Protein AF-F5S5C1-F1 (afdb_monomer_lite)

Organism: NCBI:txid887327

Sequence (244 aa):
MNALDIYLDNLNTLTQRLSPQESKKMMRKIGAKIRQNNRERIIANLQPDGSPMRRRKDSDKDYLEGYRKLRRNEELKVGRMFIYDGPEMRQRNIGQLREMLTIKRPEHDKKYGFPYRFHKGGGYYQRSSYDSDYVQGFALSRGGSLGQDGVSKFNRKFIYVPDKSGKKRIHEKLMFRKINQFKYLKLKATSHEAAIGFLSGLTAYIAHAHQYGEGNRPQRKLLGFSDDDLQIVETVLRQYFATA

Foldseek 3Di:
DDPVVVVVVVVVVVLVPDDQVLLLVLQVVLLVVLLVVLLVCLLQCAALQRHHHDADPDDPPVLLQQWDQADLPHDDDAQFKKFFQDPPDDPVRHSFIKGFHDWDDLVNCVVPPFDFDADPVGDTDTDDHDDSQKTAGWIDGVVGDPPPGIDGIGGSRGIIGRDPCSVVVVSVRRPCNPCSDPVQFDWDTGSVHIDTHRDDDPSRVVQVCQCVVHPVRHHRNSDDHHPVSVVSSVVSVVVSVVVD

pLDDT: mean 79.52, std 12.55, range [48.0, 95.81]

Radius of gyration: 28.25 Å; chains: 1; bounding box: 59×37×81 Å

Structure (mmCIF, N/CA/C/O backbone):
data_AF-F5S5C1-F1
#
_entry.id   AF-F5S5C1-F1
#
loop_
_atom_site.group_PDB
_atom_site.id
_atom_site.type_symbol
_atom_site.label_atom_id
_atom_site.label_alt_id
_atom_site.label_comp_id
_atom_site.label_asym_id
_atom_site.label_entity_id
_atom_site.label_seq_id
_atom_site.pdbx_PDB_ins_code
_atom_site.Cartn_x
_atom_site.Cartn_y
_atom_site.Cartn_z
_atom_site.occupancy
_atom_site.B_iso_or_equiv
_atom_site.auth_seq_id
_atom_site.auth_comp_id
_atom_site.auth_asym_id
_atom_site.auth_atom_id
_atom_site.pdbx_PDB_model_num
ATOM 1 N N . MET A 1 1 ? -34.790 19.773 9.818 1.00 55.97 1 MET A N 1
ATOM 2 C CA . MET A 1 1 ? -33.742 18.748 10.013 1.00 55.97 1 MET A CA 1
ATOM 3 C C . MET A 1 1 ? -33.321 18.245 8.647 1.00 55.97 1 MET A C 1
ATOM 5 O O . MET A 1 1 ? -34.197 17.995 7.824 1.00 55.97 1 MET A O 1
ATOM 9 N N . ASN A 1 2 ? -32.019 18.174 8.376 1.00 78.94 2 ASN A N 1
ATOM 10 C CA . ASN A 1 2 ? -31.487 17.587 7.144 1.00 78.94 2 ASN A CA 1
ATOM 11 C C . ASN A 1 2 ? -31.753 16.065 7.151 1.00 78.94 2 ASN A C 1
ATOM 13 O O . ASN A 1 2 ? -31.848 15.457 8.215 1.00 78.94 2 ASN A O 1
ATOM 17 N N . ALA A 1 3 ? -31.852 15.436 5.978 1.00 63.88 3 ALA A N 1
ATOM 18 C CA . ALA A 1 3 ? -31.879 13.980 5.832 1.00 63.88 3 ALA A CA 1
ATOM 19 C C . ALA A 1 3 ? -30.732 13.283 6.593 1.00 63.88 3 ALA A C 1
ATOM 21 O O . ALA A 1 3 ? -30.936 12.201 7.141 1.00 63.88 3 ALA A O 1
ATOM 22 N N . LEU A 1 4 ? -29.557 13.920 6.685 1.00 57.81 4 LEU A N 1
ATOM 23 C CA . LEU A 1 4 ? -28.445 13.435 7.504 1.00 57.81 4 LEU A CA 1
ATOM 24 C C . LEU A 1 4 ? -28.771 13.457 9.006 1.00 57.81 4 LEU A C 1
ATOM 26 O O . LEU A 1 4 ? -28.471 12.488 9.692 1.00 57.81 4 LEU A O 1
ATOM 30 N N . ASP A 1 5 ? -29.425 14.507 9.507 1.00 65.12 5 ASP A N 1
ATOM 31 C CA . ASP A 1 5 ? -29.806 14.612 10.923 1.00 65.12 5 ASP A CA 1
ATOM 32 C C . ASP A 1 5 ? -30.854 13.557 11.282 1.00 65.12 5 ASP A C 1
ATOM 34 O O . ASP A 1 5 ? -30.729 12.880 12.293 1.00 65.12 5 ASP A O 1
ATOM 38 N N . ILE A 1 6 ? -31.844 13.354 10.406 1.00 71.25 6 ILE A N 1
ATOM 39 C CA . ILE A 1 6 ? -32.879 12.322 10.569 1.00 71.25 6 ILE A CA 1
ATOM 40 C C . ILE A 1 6 ? -32.245 10.924 10.555 1.00 71.25 6 ILE A C 1
ATOM 42 O O . ILE A 1 6 ? -32.615 10.058 11.343 1.00 71.25 6 ILE A O 1
ATOM 46 N N . TYR A 1 7 ? -31.268 10.692 9.675 1.00 69.25 7 TYR A N 1
ATOM 47 C CA . TYR A 1 7 ? -30.520 9.439 9.637 1.00 69.25 7 TYR A CA 1
ATOM 48 C C . TYR A 1 7 ? -29.717 9.209 10.927 1.00 69.25 7 TYR A C 1
ATOM 50 O O . TYR A 1 7 ? -29.756 8.110 11.482 1.00 69.25 7 TYR A O 1
ATOM 58 N N . LEU A 1 8 ? -29.035 10.240 11.434 1.00 72.12 8 LEU A N 1
ATOM 59 C CA . LEU A 1 8 ? -28.286 10.175 12.691 1.00 72.12 8 LEU A CA 1
ATOM 60 C C . LEU A 1 8 ? -29.209 9.957 13.901 1.00 72.12 8 LEU A C 1
ATOM 62 O O . LEU A 1 8 ? -28.891 9.127 14.750 1.00 72.12 8 LEU A O 1
ATOM 66 N N . ASP A 1 9 ? -30.370 10.611 13.953 1.00 71.56 9 ASP A N 1
ATOM 67 C CA . ASP A 1 9 ? -31.362 10.418 15.019 1.00 71.56 9 ASP A CA 1
ATOM 68 C C . ASP A 1 9 ? -31.980 9.017 14.997 1.00 71.56 9 ASP A C 1
ATOM 70 O O . ASP A 1 9 ? -32.129 8.382 16.046 1.00 71.56 9 ASP A O 1
ATOM 74 N N . ASN A 1 10 ? -32.270 8.486 13.807 1.00 70.06 10 ASN A N 1
ATOM 75 C CA . ASN A 1 10 ? -32.738 7.110 13.646 1.00 70.06 10 ASN A CA 1
ATOM 76 C C . ASN A 1 10 ? -31.672 6.100 14.096 1.00 70.06 10 ASN A C 1
ATOM 78 O O . ASN A 1 10 ? -31.986 5.121 14.772 1.00 70.06 10 ASN A O 1
ATOM 82 N N . LEU A 1 11 ? -30.397 6.343 13.778 1.00 67.25 11 LEU A N 1
ATOM 83 C CA . LEU A 1 11 ? -29.297 5.513 14.271 1.00 67.25 11 LEU A CA 1
ATOM 84 C C . LEU A 1 11 ? -29.127 5.615 15.792 1.00 67.25 11 LEU A C 1
ATOM 86 O O . LEU A 1 11 ? -28.864 4.596 16.433 1.00 67.25 11 LEU A O 1
ATOM 90 N N . ASN A 1 12 ? -29.305 6.802 16.377 1.00 67.12 12 ASN A N 1
ATOM 91 C CA . ASN A 1 12 ? -29.241 7.019 17.824 1.00 67.12 12 ASN A CA 1
ATOM 92 C C . ASN A 1 12 ? -30.375 6.290 18.557 1.00 67.12 12 ASN A C 1
ATOM 94 O O . ASN A 1 12 ? -30.137 5.593 19.541 1.00 67.12 12 ASN A O 1
ATOM 98 N N . THR A 1 13 ? -31.605 6.375 18.054 1.00 69.44 13 THR A N 1
ATOM 99 C CA . THR A 1 13 ? -32.749 5.646 18.630 1.00 69.44 13 THR A CA 1
ATOM 100 C C . THR A 1 13 ? -32.613 4.132 18.464 1.00 69.44 13 THR A C 1
ATOM 102 O O . THR A 1 13 ? -32.910 3.384 19.396 1.00 69.44 13 THR A O 1
ATOM 105 N N . LEU A 1 14 ? -32.100 3.659 17.324 1.00 66.25 14 LEU A N 1
ATOM 106 C CA . LEU A 1 14 ? -31.791 2.241 17.105 1.00 66.25 14 LEU A CA 1
ATOM 107 C C . LEU A 1 14 ? -30.675 1.734 18.032 1.00 66.25 14 LEU A C 1
ATOM 109 O O . LEU A 1 14 ? -30.768 0.626 18.559 1.00 66.25 14 LEU A O 1
ATOM 113 N N . THR A 1 15 ? -29.638 2.537 18.280 1.00 65.06 15 THR A N 1
ATOM 114 C CA . THR A 1 15 ? -28.555 2.167 19.208 1.00 65.06 15 THR A CA 1
ATOM 115 C C . THR A 1 15 ? -28.974 2.221 20.673 1.00 65.06 15 THR A C 1
ATOM 117 O O . THR A 1 15 ? -28.475 1.413 21.450 1.00 65.06 15 THR A O 1
ATOM 120 N N . GLN A 1 16 ? -29.917 3.086 21.056 1.00 67.88 16 GLN A N 1
ATOM 121 C CA . GLN A 1 16 ? -30.487 3.117 22.411 1.00 67.88 16 GLN A CA 1
ATOM 122 C C . GLN A 1 16 ? -31.351 1.891 22.743 1.00 67.88 16 GLN A C 1
ATOM 124 O O . GLN A 1 16 ? -31.499 1.555 23.916 1.00 67.88 16 GLN A O 1
ATOM 129 N N . ARG A 1 17 ? -31.902 1.204 21.732 1.00 70.88 17 ARG A N 1
ATOM 130 C CA . ARG A 1 17 ? -32.629 -0.065 21.922 1.00 70.88 17 ARG A CA 1
ATOM 131 C C . ARG A 1 17 ? -31.706 -1.256 22.171 1.00 70.88 17 ARG A C 1
ATOM 133 O O . ARG A 1 17 ? -32.155 -2.256 22.719 1.00 70.88 17 ARG A O 1
ATOM 140 N N . LEU A 1 18 ? -30.436 -1.160 21.777 1.00 78.12 18 LEU A N 1
ATOM 141 C CA . LEU A 1 18 ? -29.447 -2.204 22.022 1.00 78.12 18 LEU A CA 1
ATOM 142 C C . LEU A 1 18 ? -28.890 -2.076 23.439 1.00 78.12 18 LEU A C 1
ATOM 144 O O . LEU A 1 18 ? -28.521 -0.986 23.885 1.00 78.12 18 LEU A O 1
ATOM 148 N N . SER A 1 19 ? -28.737 -3.205 24.131 1.00 85.19 19 SER A N 1
ATOM 149 C CA . SER A 1 19 ? -28.018 -3.203 25.405 1.00 85.19 19 SER A CA 1
ATOM 150 C C . SER A 1 19 ? -26.567 -2.721 25.206 1.00 85.19 19 SER A C 1
ATOM 152 O O . SER A 1 19 ? -25.976 -2.911 24.132 1.00 85.19 19 SER A O 1
ATOM 154 N N . PRO A 1 20 ? -25.906 -2.162 26.239 1.00 86.50 20 PRO A N 1
ATOM 155 C CA . PRO A 1 20 ? -24.500 -1.759 26.138 1.00 86.50 20 PRO A CA 1
ATOM 156 C C . PRO A 1 20 ? -23.571 -2.891 25.670 1.00 86.50 20 PRO A C 1
ATOM 158 O O . PRO A 1 20 ? -22.560 -2.647 25.006 1.00 86.50 20 PRO A O 1
ATOM 161 N N . GLN A 1 21 ? -23.919 -4.140 25.991 1.00 88.38 21 GLN A N 1
ATOM 162 C CA . GLN A 1 21 ? -23.174 -5.328 25.581 1.00 88.38 21 GLN A CA 1
ATOM 163 C C . GLN A 1 21 ? -23.333 -5.613 24.082 1.00 88.38 21 GLN A C 1
ATOM 165 O O . GLN A 1 21 ? -22.332 -5.857 23.400 1.00 88.38 21 GLN A O 1
ATOM 170 N N . GLU A 1 22 ? -24.554 -5.532 23.555 1.00 87.25 22 GLU A N 1
ATOM 171 C CA . GLU A 1 22 ? -24.842 -5.712 22.128 1.00 87.25 22 GLU A CA 1
ATOM 172 C C . GLU A 1 22 ? -24.248 -4.587 21.290 1.00 87.25 22 GLU A C 1
ATOM 174 O O . GLU A 1 22 ? -23.568 -4.864 20.299 1.00 87.25 22 GLU A O 1
ATOM 179 N N . SER A 1 23 ? -24.381 -3.336 21.736 1.00 88.31 23 SER A N 1
ATOM 180 C CA . SER A 1 23 ? -23.760 -2.205 21.048 1.00 88.31 23 SER A CA 1
ATOM 181 C C . SER A 1 23 ? -22.234 -2.339 21.020 1.00 88.31 23 SER A C 1
ATOM 183 O O . SER A 1 23 ? -21.601 -2.198 19.972 1.00 88.31 23 SER A O 1
ATOM 185 N N . LYS A 1 24 ? -21.610 -2.749 22.135 1.00 91.19 24 LYS A N 1
ATOM 186 C CA . LYS A 1 24 ? -20.164 -3.026 22.161 1.00 91.19 24 LYS A CA 1
ATOM 187 C C . LYS A 1 24 ? -19.776 -4.168 21.219 1.00 91.19 24 LYS A C 1
ATOM 189 O O . LYS A 1 24 ? -18.713 -4.118 20.592 1.00 91.19 24 LYS A O 1
ATOM 194 N N . LYS A 1 25 ? -20.607 -5.207 21.100 1.00 91.38 25 LYS A N 1
ATOM 195 C CA . LYS A 1 25 ? -20.398 -6.324 20.162 1.00 91.38 25 LYS A CA 1
ATOM 196 C C . LYS A 1 25 ? -20.475 -5.842 18.709 1.00 91.38 25 LYS A C 1
ATOM 198 O O . LYS A 1 25 ? -19.628 -6.231 17.897 1.00 91.38 25 LYS A O 1
ATOM 203 N N . MET A 1 26 ? -21.427 -4.963 18.402 1.00 90.62 26 MET A N 1
ATOM 204 C CA . MET A 1 26 ? -21.584 -4.318 17.100 1.00 90.62 26 MET A CA 1
ATOM 205 C C . MET A 1 26 ? -20.382 -3.433 16.759 1.00 90.62 26 MET A C 1
ATOM 207 O O . MET A 1 26 ? -19.706 -3.689 15.759 1.00 90.62 26 MET A O 1
ATOM 211 N N . MET A 1 27 ? -20.035 -2.485 17.633 1.00 92.25 27 MET A N 1
ATOM 212 C CA . MET A 1 27 ? -18.880 -1.592 17.480 1.00 92.25 27 MET A CA 1
ATOM 213 C C . MET A 1 27 ? -17.578 -2.374 17.290 1.00 92.25 27 MET A C 1
ATOM 215 O O . MET A 1 27 ? -16.767 -2.066 16.414 1.00 92.25 27 MET A O 1
ATOM 219 N N . ARG A 1 28 ? -17.389 -3.462 18.047 1.00 94.50 28 ARG A N 1
ATOM 220 C CA . ARG A 1 28 ? -16.220 -4.335 17.890 1.00 94.50 28 ARG A CA 1
ATOM 221 C C . ARG A 1 28 ? -16.198 -5.059 16.542 1.00 94.50 28 ARG A C 1
ATOM 223 O O . ARG A 1 28 ? -15.112 -5.218 15.987 1.00 94.50 28 ARG A O 1
ATOM 230 N N . LYS A 1 29 ? -17.350 -5.483 16.004 1.00 93.75 29 LYS A N 1
ATOM 231 C CA . LYS A 1 29 ? -17.444 -6.118 14.673 1.00 93.75 29 LYS A CA 1
ATOM 232 C C . LYS A 1 29 ? -17.106 -5.117 13.564 1.00 93.75 29 LYS A C 1
ATOM 234 O O . LYS A 1 29 ? -16.272 -5.429 12.715 1.00 93.75 29 LYS A O 1
ATOM 239 N N . ILE A 1 30 ? -17.677 -3.912 13.625 1.00 93.06 30 ILE A N 1
ATOM 240 C CA . ILE A 1 30 ? -17.384 -2.809 12.695 1.00 93.06 30 ILE A CA 1
ATOM 241 C C . ILE A 1 30 ? -15.888 -2.481 12.726 1.00 93.06 30 ILE A C 1
ATOM 243 O O . ILE A 1 30 ? -15.198 -2.556 11.706 1.00 93.06 30 ILE A O 1
ATOM 247 N N . GLY A 1 31 ? -15.356 -2.213 13.920 1.00 94.62 31 GLY A N 1
ATOM 248 C CA . GLY A 1 31 ? -13.951 -1.876 14.099 1.00 94.62 31 GLY A CA 1
ATOM 249 C C . GLY A 1 31 ? -13.001 -2.992 13.652 1.00 94.62 31 GLY A C 1
ATOM 250 O O . GLY A 1 31 ? -11.936 -2.719 13.102 1.00 94.62 31 GLY A O 1
ATOM 251 N N . ALA A 1 32 ? -13.371 -4.264 13.825 1.00 95.12 32 ALA A N 1
ATOM 252 C CA . ALA A 1 32 ? -12.570 -5.384 13.333 1.00 95.12 32 ALA A CA 1
ATOM 253 C C . ALA A 1 32 ? -12.482 -5.397 11.801 1.00 95.12 32 ALA A C 1
ATOM 255 O O . ALA A 1 32 ? -11.395 -5.627 11.261 1.00 95.12 32 ALA A O 1
ATOM 256 N N . LYS A 1 33 ? -13.589 -5.106 11.109 1.00 94.50 33 LYS A N 1
ATOM 257 C CA . LYS A 1 33 ? -13.628 -5.102 9.646 1.00 94.50 33 LYS A CA 1
ATOM 258 C C . LYS A 1 33 ? -12.894 -3.897 9.051 1.00 94.50 33 LYS A C 1
ATOM 260 O O . LYS A 1 33 ? -12.040 -4.090 8.192 1.00 94.50 33 LYS A O 1
ATOM 265 N N . ILE A 1 34 ? -13.098 -2.691 9.587 1.00 94.12 34 ILE A N 1
ATOM 266 C CA . ILE A 1 34 ? -12.331 -1.500 9.165 1.00 94.12 34 ILE A CA 1
ATOM 267 C C . ILE A 1 34 ? -10.831 -1.701 9.431 1.00 94.12 34 ILE A C 1
ATOM 269 O O . ILE A 1 34 ? -9.974 -1.322 8.633 1.00 94.12 34 ILE A O 1
ATOM 273 N N . ARG A 1 35 ? -10.468 -2.335 10.552 1.00 95.12 35 ARG A N 1
ATOM 274 C CA . ARG A 1 35 ? -9.067 -2.640 10.869 1.00 95.12 35 ARG A CA 1
ATOM 275 C C . ARG A 1 35 ? -8.455 -3.616 9.871 1.00 95.12 35 ARG A C 1
ATOM 277 O O . ARG A 1 35 ? -7.285 -3.457 9.523 1.00 95.12 35 ARG A O 1
ATOM 284 N N . GLN A 1 36 ? -9.217 -4.617 9.439 1.00 93.19 36 GLN A N 1
ATOM 285 C CA . GLN A 1 36 ? -8.795 -5.536 8.388 1.00 93.19 36 GLN A CA 1
ATOM 286 C C . GLN A 1 36 ? -8.544 -4.784 7.075 1.00 93.19 36 GLN A C 1
ATOM 288 O O . GLN A 1 36 ? -7.464 -4.933 6.509 1.00 93.19 36 GLN A O 1
ATOM 293 N N . ASN A 1 37 ? -9.467 -3.919 6.657 1.00 92.38 37 ASN A N 1
ATOM 294 C CA . ASN A 1 37 ? -9.311 -3.117 5.444 1.00 92.38 37 ASN A CA 1
ATOM 295 C C . ASN A 1 37 ? -8.100 -2.178 5.510 1.00 92.38 37 ASN A C 1
ATOM 297 O O . ASN A 1 37 ? -7.277 -2.157 4.597 1.00 92.38 37 ASN A O 1
ATOM 301 N N . ASN A 1 38 ? -7.918 -1.459 6.625 1.00 92.31 38 ASN A N 1
ATOM 302 C CA . ASN A 1 38 ? -6.719 -0.645 6.847 1.00 92.31 38 ASN A CA 1
ATOM 303 C C . ASN A 1 38 ? -5.445 -1.494 6.749 1.00 92.31 38 ASN A C 1
ATOM 305 O O . ASN A 1 38 ? -4.478 -1.088 6.112 1.00 92.31 38 ASN A O 1
ATOM 309 N N . ARG A 1 39 ? -5.434 -2.701 7.330 1.00 93.50 39 ARG A N 1
ATOM 310 C CA . ARG A 1 39 ? -4.297 -3.623 7.208 1.00 93.50 39 ARG A CA 1
ATOM 311 C C . ARG A 1 39 ? -4.030 -3.997 5.749 1.00 93.50 39 ARG A C 1
ATOM 313 O O . ARG A 1 39 ? -2.870 -3.979 5.345 1.00 93.50 39 ARG A O 1
ATOM 320 N N . GLU A 1 40 ? -5.057 -4.347 4.985 1.00 90.88 40 GLU A N 1
ATOM 321 C CA . GLU A 1 40 ? -4.933 -4.725 3.572 1.00 90.88 40 GLU A CA 1
ATOM 322 C C . GLU A 1 40 ? -4.385 -3.564 2.731 1.00 90.88 40 GLU A C 1
ATOM 324 O O . GLU A 1 40 ? -3.404 -3.750 2.006 1.00 90.88 40 GLU A O 1
ATOM 329 N N . ARG A 1 41 ? -4.898 -2.344 2.934 1.00 90.19 41 ARG A N 1
ATOM 330 C CA . ARG A 1 41 ? -4.372 -1.126 2.297 1.00 90.19 41 ARG A CA 1
ATOM 331 C C . ARG A 1 41 ? -2.922 -0.836 2.672 1.00 90.19 41 ARG A C 1
ATOM 333 O O . ARG A 1 41 ? -2.108 -0.577 1.789 1.00 90.19 41 ARG A O 1
ATOM 340 N N . ILE A 1 42 ? -2.563 -0.931 3.956 1.00 90.94 42 ILE A N 1
ATOM 341 C CA . ILE A 1 42 ? -1.180 -0.714 4.412 1.00 90.94 42 ILE A CA 1
ATOM 342 C C . ILE A 1 42 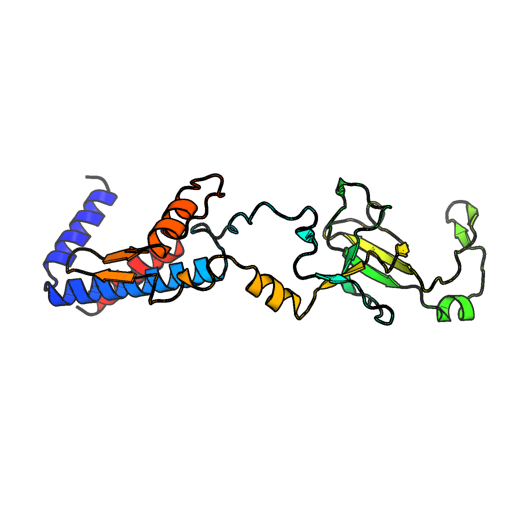? -0.242 -1.773 3.819 1.00 90.94 42 ILE A C 1
ATOM 344 O O . ILE A 1 42 ? 0.865 -1.435 3.413 1.00 90.94 42 ILE A O 1
ATOM 348 N N . ILE A 1 43 ? -0.661 -3.042 3.737 1.00 86.31 43 ILE A N 1
ATOM 349 C CA . ILE A 1 43 ? 0.133 -4.109 3.100 1.00 86.31 43 ILE A CA 1
ATOM 350 C C . ILE A 1 43 ? 0.344 -3.817 1.615 1.00 86.31 43 ILE A C 1
ATOM 352 O O . ILE A 1 43 ? 1.433 -4.061 1.101 1.00 86.31 43 ILE A O 1
ATOM 356 N N . ALA A 1 44 ? -0.678 -3.303 0.936 1.00 83.81 44 ALA A N 1
ATOM 357 C CA . ALA A 1 44 ? -0.620 -2.958 -0.477 1.00 83.81 44 ALA A CA 1
ATOM 358 C C . ALA A 1 44 ? 0.029 -1.586 -0.752 1.00 83.81 44 ALA A C 1
ATOM 360 O O . ALA A 1 44 ? 0.227 -1.242 -1.916 1.00 83.81 44 ALA A O 1
ATOM 361 N N . ASN A 1 45 ? 0.390 -0.815 0.285 1.00 86.00 45 ASN A N 1
ATOM 362 C CA . ASN A 1 45 ? 0.806 0.585 0.175 1.00 86.00 45 ASN A CA 1
ATOM 363 C C . ASN A 1 45 ? -0.204 1.436 -0.629 1.00 86.00 45 ASN A C 1
ATOM 365 O O . ASN A 1 45 ? 0.192 2.221 -1.491 1.00 86.00 45 ASN A O 1
ATOM 369 N N . LEU A 1 46 ? -1.499 1.287 -0.347 1.00 82.19 46 LEU A N 1
ATOM 370 C CA . LEU A 1 46 ? -2.582 2.067 -0.954 1.00 82.19 46 LEU A CA 1
ATOM 371 C C . LEU A 1 46 ? -3.151 3.089 0.034 1.00 82.19 46 LEU A C 1
ATOM 373 O O . LEU A 1 46 ? -3.252 2.832 1.232 1.00 82.19 46 LEU A O 1
ATOM 377 N N . GLN A 1 47 ? -3.538 4.243 -0.483 1.00 84.25 47 GLN A N 1
ATOM 378 C CA . GLN A 1 47 ? -4.282 5.274 0.226 1.00 84.25 47 GLN A CA 1
ATOM 379 C C . GLN A 1 47 ? -5.755 4.839 0.402 1.00 84.25 47 GLN A C 1
ATOM 381 O O . GLN A 1 47 ? -6.202 3.902 -0.264 1.00 84.25 47 GLN A O 1
ATOM 386 N N . PRO A 1 48 ? -6.540 5.503 1.273 1.00 81.94 48 PRO A N 1
ATOM 387 C CA . PRO A 1 48 ? -7.967 5.211 1.427 1.00 81.94 48 PRO A CA 1
ATOM 388 C C . PRO A 1 48 ? -8.786 5.397 0.141 1.00 81.94 48 PRO A C 1
ATOM 390 O O . PRO A 1 48 ? -9.757 4.685 -0.055 1.00 81.94 48 PRO A O 1
ATOM 393 N N . ASP A 1 49 ? -8.368 6.286 -0.760 1.00 73.12 49 ASP A N 1
ATOM 394 C CA . ASP A 1 49 ? -8.990 6.480 -2.082 1.00 73.12 49 ASP A CA 1
ATOM 395 C C . ASP A 1 49 ? -8.554 5.429 -3.130 1.00 73.12 49 ASP A C 1
ATOM 397 O O . ASP A 1 49 ? -8.909 5.522 -4.301 1.00 73.12 49 ASP A O 1
ATOM 401 N N . GLY A 1 50 ? -7.740 4.443 -2.733 1.00 69.88 50 GLY A N 1
ATOM 402 C CA . GLY A 1 50 ? -7.207 3.401 -3.612 1.00 69.88 50 GLY A CA 1
ATOM 403 C C . GLY A 1 50 ? -5.958 3.801 -4.406 1.00 69.88 50 GLY A C 1
ATOM 404 O O . GLY A 1 50 ? -5.342 2.938 -5.036 1.00 69.88 50 GLY A O 1
ATOM 405 N N . SER A 1 51 ? -5.524 5.064 -4.361 1.00 61.81 51 SER A N 1
ATOM 406 C CA . SER A 1 51 ? -4.301 5.504 -5.042 1.00 61.81 51 SER A CA 1
ATOM 407 C C . SER A 1 51 ? -3.035 4.945 -4.364 1.00 61.81 51 SER A C 1
ATOM 409 O O . SER A 1 51 ? -3.024 4.682 -3.159 1.00 61.81 51 SER A O 1
ATOM 411 N N . PRO A 1 52 ? -1.924 4.728 -5.091 1.00 69.44 52 PRO A N 1
ATOM 412 C CA . PRO A 1 52 ? -0.694 4.224 -4.485 1.00 69.44 52 PRO A CA 1
ATOM 413 C C . PRO A 1 52 ? -0.036 5.270 -3.570 1.00 69.44 52 PRO A C 1
ATOM 415 O O . PRO A 1 52 ? 0.117 6.438 -3.926 1.00 69.44 52 PRO A O 1
ATOM 418 N N . MET A 1 53 ? 0.443 4.843 -2.399 1.00 79.50 53 MET A N 1
ATOM 419 C CA . MET A 1 53 ? 1.218 5.691 -1.492 1.00 79.50 53 MET A CA 1
ATOM 420 C C . MET A 1 53 ? 2.519 6.153 -2.154 1.00 79.50 53 MET A C 1
ATOM 422 O O . MET A 1 53 ? 3.290 5.358 -2.700 1.00 79.50 53 MET A O 1
ATOM 426 N N . ARG A 1 54 ? 2.832 7.443 -2.003 1.00 66.25 54 ARG A N 1
ATOM 427 C CA . ARG A 1 54 ? 4.064 8.039 -2.531 1.00 66.25 54 ARG A CA 1
ATOM 428 C C . ARG A 1 54 ? 5.299 7.334 -1.972 1.00 66.25 54 ARG A C 1
ATOM 430 O O . ARG A 1 54 ? 5.483 7.273 -0.759 1.00 66.25 54 ARG A O 1
ATOM 437 N N . ARG A 1 55 ? 6.183 6.820 -2.823 1.00 69.19 55 ARG A N 1
ATOM 438 C CA . ARG A 1 55 ? 7.401 6.104 -2.397 1.00 69.19 55 ARG A CA 1
ATOM 439 C C . ARG A 1 55 ? 8.423 7.030 -1.735 1.00 69.19 55 ARG A C 1
ATOM 441 O O . ARG A 1 55 ? 8.294 8.252 -1.767 1.00 69.19 55 ARG A O 1
ATOM 448 N N . ARG A 1 56 ? 9.401 6.449 -1.034 1.00 65.62 56 ARG A N 1
ATOM 449 C CA . ARG A 1 56 ? 10.564 7.198 -0.526 1.00 65.62 56 ARG A CA 1
ATOM 450 C C . ARG A 1 56 ? 11.348 7.714 -1.742 1.00 65.62 56 ARG A C 1
ATOM 452 O O . ARG A 1 56 ? 11.506 6.963 -2.693 1.00 65.62 56 ARG A O 1
ATOM 459 N N . LYS A 1 57 ? 11.787 8.977 -1.720 1.00 55.84 57 LYS A N 1
ATOM 460 C CA . LYS A 1 57 ? 12.296 9.752 -2.875 1.00 55.84 57 LYS A CA 1
ATOM 461 C C . LYS A 1 57 ? 13.635 9.252 -3.467 1.00 55.84 57 LYS A C 1
ATOM 463 O O . LYS A 1 57 ? 14.256 9.960 -4.244 1.00 55.84 57 LYS A O 1
ATOM 468 N N . ASP A 1 58 ? 14.071 8.039 -3.155 1.00 51.81 58 ASP A N 1
ATOM 469 C CA . ASP A 1 58 ? 15.445 7.608 -3.403 1.00 51.81 58 ASP A CA 1
ATOM 470 C C . ASP A 1 58 ? 15.478 6.517 -4.485 1.00 51.81 58 ASP A C 1
ATOM 472 O O . ASP A 1 58 ? 15.456 5.331 -4.156 1.00 51.81 58 ASP A O 1
ATOM 476 N N . SER A 1 59 ? 15.476 6.913 -5.767 1.00 57.72 59 SER A N 1
ATOM 477 C CA . SER A 1 59 ? 16.090 6.176 -6.894 1.00 57.72 59 SER A CA 1
ATOM 478 C C . SER A 1 59 ? 15.700 6.808 -8.239 1.00 57.72 59 SER A C 1
ATOM 480 O O . SER A 1 59 ? 14.554 6.671 -8.669 1.00 57.72 59 SER A O 1
ATOM 482 N N . ASP A 1 60 ? 16.669 7.375 -8.967 1.00 64.94 60 ASP A N 1
ATOM 483 C CA . ASP A 1 60 ? 16.542 7.840 -10.369 1.00 64.94 60 ASP A CA 1
ATOM 484 C C . ASP A 1 60 ? 16.029 6.761 -11.349 1.00 64.94 60 ASP A C 1
ATOM 486 O O . ASP A 1 60 ? 15.740 7.039 -12.511 1.00 64.94 60 ASP A O 1
ATOM 490 N N . LYS A 1 61 ? 15.909 5.506 -10.896 1.00 73.56 61 LYS A N 1
ATOM 491 C CA . LYS A 1 61 ? 15.503 4.341 -11.691 1.00 73.56 61 LYS A CA 1
ATOM 492 C C . LYS A 1 61 ? 14.342 3.556 -11.079 1.00 73.56 61 LYS A C 1
ATOM 494 O O . LYS A 1 61 ? 14.296 2.333 -11.200 1.00 73.56 61 LYS A O 1
ATOM 499 N N . ASP A 1 62 ? 13.409 4.221 -10.393 1.00 71.94 62 ASP A N 1
ATOM 500 C CA . ASP A 1 62 ? 12.225 3.555 -9.809 1.00 71.94 62 ASP A CA 1
ATOM 501 C C . ASP A 1 62 ? 11.382 2.793 -10.857 1.00 71.94 62 ASP A C 1
ATOM 503 O O . ASP A 1 62 ? 10.807 1.750 -10.560 1.00 71.94 62 ASP A O 1
ATOM 507 N N . TYR A 1 63 ? 11.402 3.224 -12.125 1.00 71.25 63 TYR A N 1
ATOM 508 C CA . TYR A 1 63 ? 10.741 2.523 -13.236 1.00 71.25 63 TYR A CA 1
ATOM 509 C C . TYR A 1 63 ? 11.325 1.131 -13.540 1.00 71.25 63 TYR A C 1
ATOM 511 O O . TYR A 1 63 ? 10.664 0.322 -14.184 1.00 71.25 63 TYR A O 1
ATOM 519 N N . LEU A 1 64 ? 12.541 0.817 -13.078 1.00 77.56 64 LEU A N 1
ATOM 520 C CA . LEU A 1 64 ? 13.126 -0.526 -13.188 1.00 77.56 64 LEU A CA 1
ATOM 521 C C . LEU A 1 64 ? 12.725 -1.443 -12.029 1.00 77.56 64 LEU A C 1
ATOM 523 O O . LEU A 1 64 ? 13.135 -2.607 -11.988 1.00 77.56 64 LEU A O 1
ATOM 527 N N . GLU A 1 65 ? 11.949 -0.957 -11.062 1.00 72.56 65 GLU A N 1
ATOM 528 C CA . GLU A 1 65 ? 11.552 -1.771 -9.927 1.00 72.56 65 GLU A CA 1
ATOM 529 C C . GLU A 1 65 ? 10.606 -2.907 -10.349 1.00 72.56 65 GLU A C 1
ATOM 531 O O . GLU A 1 65 ? 9.671 -2.731 -11.122 1.00 72.56 65 GLU A O 1
ATOM 536 N N . GLY A 1 66 ? 10.873 -4.119 -9.858 1.00 74.56 66 GLY A N 1
ATOM 537 C CA . GLY A 1 66 ? 10.171 -5.322 -10.310 1.00 74.56 66 GLY A CA 1
ATOM 538 C C . GLY A 1 66 ? 10.697 -5.890 -11.624 1.00 74.56 66 GLY A C 1
ATOM 539 O O . GLY A 1 66 ? 10.264 -6.969 -12.032 1.00 74.56 66 GLY A O 1
ATOM 540 N N . TYR A 1 67 ? 11.664 -5.221 -12.250 1.00 82.94 67 TYR A N 1
ATOM 541 C CA . TYR A 1 67 ? 12.364 -5.709 -13.423 1.00 82.94 67 TYR A CA 1
ATOM 542 C C . TYR A 1 67 ? 13.787 -6.126 -13.056 1.00 82.94 67 TYR A C 1
ATOM 544 O O . TYR A 1 67 ? 14.414 -5.633 -12.116 1.00 82.94 67 TYR A O 1
ATOM 552 N N . ARG A 1 68 ? 14.316 -7.069 -13.825 1.00 88.44 68 ARG A N 1
ATOM 553 C CA . ARG A 1 68 ? 15.715 -7.483 -13.763 1.00 88.44 68 ARG A CA 1
ATOM 554 C C . ARG A 1 68 ? 16.332 -7.339 -15.133 1.00 88.44 68 ARG A C 1
ATOM 556 O O . ARG A 1 68 ? 15.661 -7.519 -16.145 1.00 88.44 68 ARG A O 1
ATOM 563 N N . LYS A 1 69 ? 17.635 -7.100 -15.161 1.00 90.88 69 LYS A N 1
ATOM 564 C CA . LYS A 1 69 ? 18.396 -7.109 -16.404 1.00 90.88 69 LYS A CA 1
ATOM 565 C C . LYS A 1 69 ? 18.246 -8.462 -17.114 1.00 90.88 69 LYS A C 1
ATOM 567 O O . LYS A 1 69 ? 18.206 -9.518 -16.462 1.00 90.88 69 LYS A O 1
ATOM 572 N N . LEU A 1 70 ? 18.127 -8.427 -18.437 1.00 92.50 70 LEU A N 1
ATOM 573 C CA . LEU A 1 70 ? 18.131 -9.621 -19.277 1.00 92.50 70 LEU A CA 1
ATOM 574 C C . LEU A 1 70 ? 19.462 -10.360 -19.073 1.00 92.50 70 LEU A C 1
ATOM 576 O O . LEU A 1 70 ? 20.531 -9.747 -19.095 1.00 92.50 70 LEU A O 1
ATOM 580 N N . ARG A 1 71 ? 19.412 -11.672 -18.818 1.00 90.62 71 ARG A N 1
ATOM 581 C CA . ARG A 1 71 ? 20.638 -12.458 -18.600 1.00 90.62 71 ARG A CA 1
ATOM 582 C C . ARG A 1 71 ? 21.392 -12.628 -19.919 1.00 90.62 71 ARG A C 1
ATOM 584 O O . ARG A 1 71 ? 20.775 -12.650 -20.981 1.00 90.62 71 ARG A O 1
ATOM 591 N N . ARG A 1 72 ? 22.714 -12.832 -19.848 1.00 85.31 72 ARG A N 1
ATOM 592 C CA . ARG A 1 72 ? 23.588 -12.973 -21.031 1.00 85.31 72 ARG A CA 1
ATOM 593 C C . ARG A 1 72 ? 23.034 -13.969 -22.057 1.00 85.31 72 ARG A C 1
ATOM 595 O O . ARG A 1 72 ? 22.908 -13.603 -23.218 1.00 85.31 72 ARG A O 1
ATOM 602 N N . ASN A 1 73 ? 22.578 -15.135 -21.598 1.00 85.00 73 ASN A N 1
ATOM 603 C CA . ASN A 1 73 ? 22.070 -16.221 -22.448 1.00 85.00 73 ASN A CA 1
ATOM 604 C C . ASN A 1 73 ? 20.529 -16.307 -22.485 1.00 85.00 73 ASN A C 1
ATOM 606 O O . ASN A 1 73 ? 19.981 -17.295 -22.959 1.00 85.00 73 ASN A O 1
ATOM 610 N N . GLU A 1 74 ? 19.804 -15.320 -21.944 1.00 89.00 74 GLU A N 1
ATOM 611 C CA . GLU A 1 74 ? 18.336 -15.314 -21.997 1.00 89.00 74 GLU A CA 1
ATOM 612 C C . GLU A 1 74 ? 17.848 -14.646 -23.282 1.00 89.00 74 GLU A C 1
ATOM 614 O O . GLU A 1 74 ? 18.164 -13.486 -23.556 1.00 89.00 74 GLU A O 1
ATOM 619 N N . GLU A 1 75 ? 17.032 -15.351 -24.057 1.00 87.31 75 GLU A N 1
ATOM 620 C CA . GLU A 1 75 ? 16.342 -14.756 -25.197 1.00 87.31 75 GLU A CA 1
ATOM 621 C C . GLU A 1 75 ? 15.125 -13.942 -24.740 1.00 87.31 75 GLU A C 1
ATOM 623 O O . GLU A 1 75 ? 14.286 -14.405 -23.956 1.00 87.31 75 GLU A O 1
ATOM 628 N N . LEU A 1 76 ? 15.006 -12.720 -25.266 1.00 89.75 76 LEU A N 1
ATOM 629 C CA . LEU A 1 76 ? 13.737 -12.002 -25.243 1.00 89.75 76 LEU A CA 1
ATOM 630 C C . LEU A 1 76 ? 12.807 -12.681 -26.257 1.00 89.75 76 LEU A C 1
ATOM 632 O O . LEU A 1 76 ? 13.258 -13.066 -27.329 1.00 89.75 76 LEU A O 1
ATOM 636 N N . LYS A 1 77 ? 11.532 -12.875 -25.917 1.00 90.12 77 LYS A N 1
ATOM 637 C CA . LYS A 1 77 ? 10.556 -13.549 -26.789 1.00 90.12 77 LYS A CA 1
ATOM 638 C C . LYS A 1 77 ? 9.591 -12.530 -27.386 1.00 90.12 77 LYS A C 1
ATOM 640 O O . LYS A 1 77 ? 9.311 -11.520 -26.744 1.00 90.12 77 LYS A O 1
ATOM 645 N N . VAL A 1 78 ? 9.057 -12.826 -28.570 1.00 89.12 78 VAL A N 1
ATOM 646 C CA . VAL A 1 78 ? 7.901 -12.101 -29.123 1.00 89.12 78 VAL A CA 1
ATOM 647 C C . VAL A 1 78 ? 6.732 -12.180 -28.128 1.00 89.12 78 VAL A C 1
ATOM 649 O O . VAL A 1 78 ? 6.567 -13.199 -27.454 1.00 89.12 78 VAL A O 1
ATOM 652 N N . GLY A 1 79 ? 5.995 -11.084 -27.971 1.00 84.25 79 GLY A N 1
ATOM 653 C CA . GLY A 1 79 ? 4.926 -10.893 -26.986 1.00 84.25 79 GLY A CA 1
ATOM 654 C C . GLY A 1 79 ? 5.412 -10.631 -25.556 1.00 84.25 79 GLY A C 1
ATOM 655 O O . GLY A 1 79 ? 4.613 -10.400 -24.650 1.00 84.25 79 GLY A O 1
ATOM 656 N N . ARG A 1 80 ? 6.727 -10.678 -25.290 1.00 84.50 80 ARG A N 1
ATOM 657 C CA . ARG A 1 80 ? 7.247 -10.436 -23.939 1.00 84.50 80 ARG A CA 1
ATOM 658 C C . ARG A 1 80 ? 7.419 -8.945 -23.685 1.00 84.50 80 ARG A C 1
ATOM 660 O O . ARG A 1 80 ? 8.086 -8.248 -24.447 1.00 84.50 80 ARG A O 1
ATOM 667 N N . MET A 1 81 ? 6.892 -8.503 -22.545 1.00 84.19 81 MET A N 1
ATOM 668 C CA . MET A 1 81 ? 7.054 -7.133 -22.073 1.00 84.19 81 MET A CA 1
ATOM 669 C C . MET A 1 81 ? 8.449 -6.892 -21.485 1.00 84.19 81 MET A C 1
ATOM 671 O O . MET A 1 81 ? 8.983 -7.748 -20.768 1.00 84.19 81 MET A O 1
ATOM 675 N N . PHE A 1 82 ? 9.028 -5.724 -21.760 1.00 88.19 82 PHE A N 1
ATOM 676 C CA . PHE A 1 82 ? 10.331 -5.298 -21.245 1.00 88.19 82 PHE A CA 1
ATOM 677 C C . PHE A 1 82 ? 10.460 -3.769 -21.194 1.00 88.19 82 PHE A C 1
ATOM 679 O O . PHE A 1 82 ? 9.719 -3.046 -21.853 1.00 88.19 82 PHE A O 1
ATOM 686 N N . ILE A 1 83 ? 11.429 -3.281 -20.426 1.00 87.44 83 ILE A N 1
ATOM 687 C CA . ILE A 1 83 ? 11.872 -1.884 -20.413 1.00 87.44 83 ILE A CA 1
ATOM 688 C C . ILE A 1 83 ? 13.243 -1.811 -21.084 1.00 87.44 83 ILE A C 1
ATOM 690 O O . ILE A 1 83 ? 14.102 -2.664 -20.843 1.00 87.44 83 ILE A O 1
ATOM 694 N N . TYR A 1 84 ? 13.454 -0.786 -21.908 1.00 87.31 84 TYR A N 1
ATOM 695 C CA . TYR A 1 84 ? 14.766 -0.438 -22.449 1.00 87.31 84 TYR A CA 1
ATOM 696 C C . TYR A 1 84 ? 1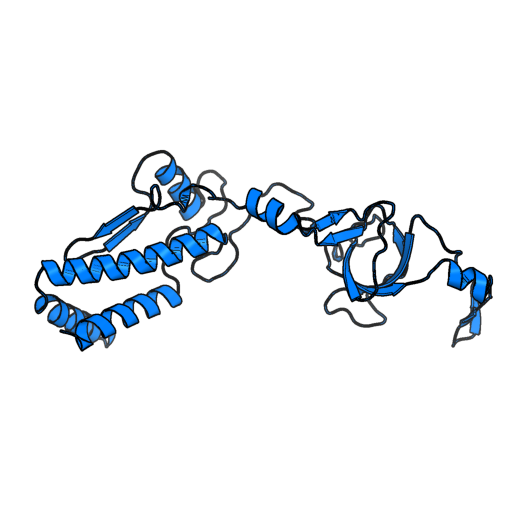5.226 0.899 -21.865 1.00 87.31 84 TYR A C 1
ATOM 698 O O . TYR A 1 84 ? 14.525 1.894 -22.005 1.00 87.31 84 TYR A O 1
ATOM 706 N N . ASP A 1 85 ? 16.392 0.918 -21.223 1.00 85.38 85 ASP A N 1
ATOM 707 C CA . ASP A 1 85 ? 17.011 2.115 -20.621 1.00 85.38 85 ASP A CA 1
ATOM 708 C C . ASP A 1 85 ? 18.394 2.370 -21.247 1.00 85.38 85 ASP A C 1
ATOM 710 O O . ASP A 1 85 ? 19.412 2.478 -20.565 1.00 85.38 85 ASP A O 1
ATOM 714 N N . GLY A 1 86 ? 18.464 2.287 -22.580 1.00 83.75 86 GLY A N 1
ATOM 715 C CA . GLY A 1 86 ? 19.703 2.489 -23.330 1.00 83.75 86 GLY A CA 1
ATOM 716 C C . GLY A 1 86 ? 20.017 3.971 -23.545 1.00 83.75 86 GLY A C 1
ATOM 717 O O . GLY A 1 86 ? 19.100 4.786 -23.554 1.00 83.75 86 GLY A O 1
ATOM 718 N N . PRO A 1 87 ? 21.285 4.335 -23.800 1.00 76.31 87 PRO A N 1
ATOM 719 C CA . PRO A 1 87 ? 21.697 5.729 -24.018 1.00 76.31 87 PRO A CA 1
ATOM 720 C C . PRO A 1 87 ? 21.019 6.390 -25.232 1.00 76.31 87 PRO A C 1
ATOM 722 O O . PRO A 1 87 ? 20.934 7.608 -25.312 1.00 76.31 87 PRO A O 1
ATOM 725 N N . GLU A 1 88 ? 20.504 5.589 -26.166 1.00 67.06 88 GLU A N 1
ATOM 726 C CA . GLU A 1 88 ? 19.777 6.036 -27.362 1.00 67.06 88 GLU A CA 1
ATOM 727 C C . GLU A 1 88 ? 18.331 6.483 -27.049 1.00 67.06 88 GLU A C 1
ATOM 729 O O . GLU A 1 88 ? 17.625 6.987 -27.926 1.00 67.06 88 GLU A O 1
ATOM 734 N N . MET A 1 89 ? 17.852 6.287 -25.813 1.00 65.88 89 MET A N 1
ATOM 735 C CA . MET A 1 89 ? 16.517 6.713 -25.396 1.00 65.88 89 MET A CA 1
ATOM 736 C C . MET A 1 89 ? 16.459 8.227 -25.197 1.00 65.88 89 MET A C 1
ATOM 738 O O . MET A 1 89 ? 17.147 8.799 -24.355 1.00 65.88 89 MET A O 1
ATOM 742 N N . ARG A 1 90 ? 15.526 8.878 -25.901 1.00 64.94 90 ARG A N 1
ATOM 743 C CA . ARG A 1 90 ? 15.083 10.229 -25.532 1.00 64.94 90 ARG A CA 1
ATOM 744 C C . ARG A 1 90 ? 14.556 10.204 -24.095 1.00 64.94 90 ARG A C 1
ATOM 746 O O . ARG A 1 90 ? 13.812 9.289 -23.751 1.00 64.94 90 ARG A O 1
ATOM 753 N N . GLN A 1 91 ? 14.848 11.237 -23.302 1.00 60.84 91 GLN A N 1
ATOM 754 C CA . GLN A 1 91 ? 14.426 11.330 -21.894 1.00 60.84 91 GLN A CA 1
ATOM 755 C C . GLN A 1 91 ? 12.928 11.036 -21.683 1.00 60.84 91 GLN A C 1
ATOM 757 O O . GLN A 1 91 ? 12.567 10.316 -20.759 1.00 60.84 91 GLN A O 1
ATOM 762 N N . ARG A 1 92 ? 12.061 11.490 -22.601 1.00 60.28 92 ARG A N 1
ATOM 763 C CA . ARG A 1 92 ? 10.604 11.242 -22.573 1.00 60.28 92 ARG A CA 1
ATOM 764 C C . ARG A 1 92 ? 10.181 9.764 -22.687 1.00 60.28 92 ARG A C 1
ATOM 766 O O . ARG A 1 92 ? 9.033 9.437 -22.411 1.00 60.28 92 ARG A O 1
ATOM 773 N N . ASN A 1 93 ? 11.081 8.888 -23.131 1.00 66.44 93 ASN A N 1
ATOM 774 C CA . ASN A 1 93 ? 10.813 7.473 -23.388 1.00 66.44 93 ASN A CA 1
ATOM 775 C C . ASN A 1 93 ? 11.462 6.537 -22.347 1.00 66.44 93 ASN A C 1
ATOM 777 O O . ASN A 1 93 ? 11.271 5.319 -22.421 1.00 66.44 93 ASN A O 1
ATOM 781 N N . ILE A 1 94 ? 12.213 7.086 -21.385 1.00 67.19 94 ILE A N 1
ATOM 782 C CA . ILE A 1 94 ? 12.842 6.323 -20.301 1.00 67.19 94 ILE A CA 1
ATOM 783 C C . ILE A 1 94 ? 11.756 5.623 -19.473 1.00 67.19 94 ILE A C 1
ATOM 785 O O . ILE A 1 94 ? 10.724 6.207 -19.148 1.00 67.19 94 ILE A O 1
ATOM 789 N N . GLY A 1 95 ? 11.976 4.348 -19.150 1.00 71.19 95 GLY A N 1
ATOM 790 C CA . GLY A 1 95 ? 11.056 3.564 -18.323 1.00 71.19 95 GLY A CA 1
ATOM 791 C C . GLY A 1 95 ? 9.755 3.130 -19.002 1.00 71.19 95 GLY A C 1
ATOM 792 O O . GLY A 1 95 ? 8.951 2.446 -18.370 1.00 71.19 95 GLY A O 1
ATOM 793 N N . GLN A 1 96 ? 9.541 3.462 -20.279 1.00 79.31 96 GLN A N 1
ATOM 794 C CA . GLN A 1 96 ? 8.372 2.981 -21.011 1.00 79.31 96 GLN A CA 1
ATOM 795 C C . GLN A 1 96 ? 8.404 1.460 -21.180 1.00 79.31 96 GLN A C 1
ATOM 797 O O . GLN A 1 96 ? 9.402 0.870 -21.606 1.00 79.31 96 GLN A O 1
ATOM 802 N N . LEU A 1 97 ? 7.261 0.840 -20.895 1.00 80.12 97 LEU A N 1
ATOM 803 C CA . LEU A 1 97 ? 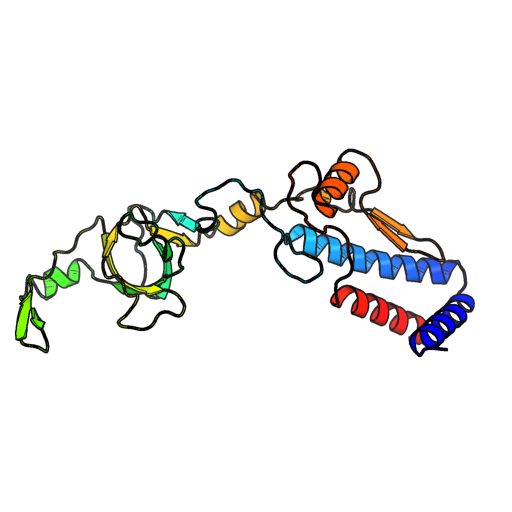7.047 -0.581 -21.106 1.00 80.12 97 LEU A CA 1
ATOM 804 C C . LEU A 1 97 ? 6.784 -0.861 -22.588 1.00 80.12 97 LEU A C 1
ATOM 806 O O . LEU A 1 97 ? 5.908 -0.242 -23.198 1.00 80.12 97 LEU A O 1
ATOM 810 N N . ARG A 1 98 ? 7.526 -1.819 -23.141 1.00 85.31 98 ARG A N 1
ATOM 811 C CA . ARG A 1 98 ? 7.469 -2.216 -24.547 1.00 85.31 98 ARG A CA 1
ATOM 812 C C . ARG A 1 98 ? 7.094 -3.674 -24.702 1.00 85.31 98 ARG A C 1
ATOM 814 O O . ARG A 1 98 ? 7.522 -4.506 -23.905 1.00 85.31 98 ARG A O 1
ATOM 821 N N . GLU A 1 99 ? 6.363 -3.968 -25.766 1.00 85.06 99 GLU A N 1
ATOM 822 C CA . GLU A 1 99 ? 6.094 -5.324 -26.225 1.00 85.06 99 GLU A CA 1
ATOM 823 C C . GLU A 1 99 ? 6.959 -5.641 -27.440 1.00 85.06 99 GLU A C 1
ATOM 825 O O . GLU A 1 99 ? 6.984 -4.886 -28.416 1.00 85.06 99 GLU A O 1
ATOM 830 N N . MET A 1 100 ? 7.677 -6.761 -27.390 1.00 89.12 100 MET A N 1
ATOM 831 C CA . MET A 1 100 ? 8.450 -7.223 -28.537 1.00 89.12 100 MET A CA 1
ATOM 832 C C . MET A 1 100 ? 7.519 -7.837 -29.588 1.00 89.12 100 MET A C 1
ATOM 834 O O . MET A 1 100 ? 6.928 -8.880 -29.333 1.00 89.12 100 MET A O 1
ATOM 838 N N . LEU A 1 101 ? 7.422 -7.250 -30.779 1.00 86.88 101 LEU A N 1
ATOM 839 C CA . LEU A 1 101 ? 6.536 -7.744 -31.840 1.00 86.88 101 LEU A CA 1
ATOM 840 C C . LEU A 1 101 ? 7.244 -8.679 -32.817 1.00 86.88 101 LEU A C 1
ATOM 842 O O . LEU A 1 101 ? 6.680 -9.676 -33.256 1.00 86.88 101 LEU A O 1
ATOM 846 N N . THR A 1 102 ? 8.491 -8.374 -33.167 1.00 85.56 102 THR A N 1
ATOM 847 C CA . THR A 1 102 ? 9.276 -9.200 -34.093 1.00 85.56 102 THR A CA 1
ATOM 848 C C . THR A 1 102 ? 10.696 -9.353 -33.587 1.00 85.56 102 THR A C 1
ATOM 850 O O . THR A 1 102 ? 11.198 -8.477 -32.897 1.00 85.56 102 THR A O 1
ATOM 853 N N . ILE A 1 103 ? 11.363 -10.461 -33.913 1.00 88.56 103 ILE A N 1
ATOM 854 C CA . ILE A 1 103 ? 12.760 -10.706 -33.534 1.00 88.56 103 ILE A CA 1
ATOM 855 C C . ILE A 1 103 ? 13.515 -11.256 -34.738 1.00 88.56 103 ILE A C 1
ATOM 857 O O . ILE A 1 103 ? 13.064 -12.196 -35.394 1.00 88.56 103 ILE A O 1
ATOM 861 N N . LYS A 1 104 ? 14.692 -10.694 -35.001 1.00 85.19 104 LYS A N 1
ATOM 862 C CA . LYS A 1 104 ? 15.660 -11.221 -35.955 1.00 85.19 104 LYS A CA 1
ATOM 863 C C . LYS A 1 104 ? 16.516 -12.285 -35.263 1.00 85.19 104 LYS A C 1
ATOM 865 O O . LYS A 1 104 ? 17.138 -12.015 -34.240 1.00 85.19 104 LYS A O 1
ATOM 870 N N . ARG A 1 105 ? 16.562 -13.486 -35.842 1.00 85.00 105 ARG A N 1
ATOM 871 C CA . ARG A 1 105 ? 17.394 -14.609 -35.379 1.00 85.00 105 ARG A CA 1
ATOM 872 C C . ARG A 1 105 ? 18.664 -14.746 -36.231 1.00 85.00 105 ARG A C 1
ATOM 874 O O . ARG A 1 105 ? 18.631 -14.335 -37.393 1.00 85.00 105 ARG A O 1
ATOM 881 N N . PRO A 1 106 ? 19.740 -15.377 -35.720 1.00 82.38 106 PRO A N 1
ATOM 882 C CA . PRO A 1 106 ? 20.938 -15.667 -36.517 1.00 82.38 106 PRO A CA 1
ATOM 883 C C . PRO A 1 106 ? 20.624 -16.469 -37.790 1.00 82.38 106 PRO A C 1
ATOM 885 O O . PRO A 1 106 ? 21.170 -16.210 -38.859 1.00 82.38 106 PRO A O 1
ATOM 888 N N . GLU A 1 107 ? 19.684 -17.412 -37.690 1.00 82.25 107 GLU A N 1
ATOM 889 C CA . GLU A 1 107 ? 19.190 -18.245 -38.797 1.00 82.25 107 GLU A CA 1
ATOM 890 C C . GLU A 1 107 ? 18.648 -17.417 -39.965 1.00 82.25 107 GLU A C 1
ATOM 892 O O . GLU A 1 107 ? 18.746 -17.829 -41.117 1.00 82.25 107 GLU A O 1
ATOM 897 N N . HIS A 1 108 ? 18.106 -16.229 -39.688 1.00 75.25 108 HIS A N 1
ATOM 898 C CA . HIS A 1 108 ? 17.552 -15.352 -40.711 1.00 75.25 108 HIS A CA 1
ATOM 899 C C . HIS A 1 108 ? 18.643 -14.821 -41.652 1.00 75.25 108 HIS A C 1
ATOM 901 O O . HIS A 1 108 ? 18.401 -14.659 -42.845 1.00 75.25 108 HIS A O 1
ATOM 907 N N . ASP A 1 109 ? 19.849 -14.564 -41.146 1.00 74.50 109 ASP A N 1
ATOM 908 C CA . ASP A 1 109 ? 20.962 -14.134 -41.999 1.00 74.50 109 ASP A CA 1
ATOM 909 C C . ASP A 1 109 ? 21.596 -15.313 -42.739 1.00 74.50 109 ASP A C 1
ATOM 911 O O . ASP A 1 109 ? 22.016 -15.147 -43.877 1.00 74.50 109 ASP A O 1
ATOM 915 N N . LYS A 1 110 ? 21.562 -16.526 -42.171 1.00 75.88 110 LYS A N 1
ATOM 916 C CA . LYS A 1 110 ? 21.941 -17.746 -42.906 1.00 75.88 110 LYS A CA 1
ATOM 917 C C . LYS A 1 110 ? 20.972 -18.057 -44.050 1.00 75.88 110 LYS A C 1
ATOM 919 O O . LYS A 1 110 ? 21.403 -18.454 -45.122 1.00 75.88 110 LYS A O 1
ATOM 924 N N . LYS A 1 111 ? 19.667 -17.867 -43.821 1.00 73.94 111 LYS A N 1
ATOM 925 C CA . LYS A 1 111 ? 18.607 -18.177 -44.792 1.00 73.94 111 LYS A CA 1
ATOM 926 C C . LYS A 1 111 ? 18.542 -17.179 -45.946 1.00 73.94 111 LYS A C 1
ATOM 928 O O . LYS A 1 111 ? 18.295 -17.578 -47.075 1.00 73.94 111 LYS A O 1
ATOM 933 N N . TYR A 1 112 ? 18.702 -15.890 -45.655 1.00 68.06 112 TYR A N 1
ATOM 934 C CA . TYR A 1 112 ? 18.502 -14.830 -46.648 1.00 68.06 112 TYR A CA 1
ATOM 935 C C . TYR A 1 112 ? 19.800 -14.116 -47.055 1.00 68.06 112 TYR A C 1
ATOM 937 O O . TYR A 1 112 ? 19.752 -13.264 -47.938 1.00 68.06 112 TYR A O 1
ATOM 945 N N . GLY A 1 113 ? 20.939 -14.435 -46.431 1.00 64.19 113 GLY A N 1
ATOM 946 C CA . GLY A 1 113 ? 22.238 -13.808 -46.688 1.00 64.19 113 GLY A CA 1
ATOM 947 C C . GLY A 1 113 ? 22.319 -12.344 -46.236 1.00 64.19 113 GLY A C 1
ATOM 948 O O . GLY A 1 113 ? 21.570 -11.890 -45.360 1.00 64.19 113 GLY A O 1
ATOM 949 N N . PHE A 1 114 ? 23.202 -11.587 -46.896 1.00 57.34 114 PHE A N 1
ATOM 950 C CA . PHE A 1 114 ? 23.304 -10.122 -46.850 1.00 57.34 114 PHE A CA 1
ATOM 951 C C . PHE A 1 114 ? 22.592 -9.472 -48.056 1.00 57.34 114 PHE A C 1
ATOM 953 O O . PHE A 1 114 ? 23.257 -8.985 -48.967 1.00 57.34 114 PHE A O 1
ATOM 960 N N . PRO A 1 115 ? 21.249 -9.452 -48.129 1.00 58.22 115 PRO A N 1
ATOM 961 C CA . PRO A 1 115 ? 20.571 -8.878 -49.273 1.00 58.22 115 PRO A CA 1
ATOM 962 C C . PRO A 1 115 ? 20.461 -7.362 -49.107 1.00 58.22 115 PRO A C 1
ATOM 964 O O . PRO A 1 115 ? 20.022 -6.865 -48.061 1.00 58.22 115 PRO A O 1
ATOM 967 N N . TYR A 1 116 ? 20.783 -6.639 -50.176 1.00 57.12 116 TYR A N 1
ATOM 968 C CA . TYR A 1 116 ? 20.270 -5.295 -50.389 1.00 57.12 116 TYR A CA 1
ATOM 969 C C . TYR A 1 116 ? 18.739 -5.374 -50.471 1.00 57.12 116 TYR A C 1
ATOM 971 O O . TYR A 1 116 ? 18.196 -6.169 -51.239 1.00 57.12 116 TYR A O 1
ATOM 979 N N . ARG A 1 117 ? 18.020 -4.591 -49.658 1.00 59.69 117 ARG A N 1
ATOM 980 C CA . ARG A 1 117 ? 16.554 -4.496 -49.765 1.00 59.69 117 ARG A CA 1
ATOM 981 C C . ARG A 1 117 ? 16.160 -3.242 -50.528 1.00 59.69 117 ARG A C 1
ATOM 983 O O . ARG A 1 117 ? 16.736 -2.181 -50.311 1.00 59.69 117 ARG A O 1
ATOM 990 N N . PHE A 1 118 ? 15.150 -3.390 -51.379 1.00 48.00 118 PHE A N 1
ATOM 991 C CA . PHE A 1 118 ? 14.538 -2.295 -52.116 1.00 48.00 118 PHE A CA 1
ATOM 992 C C . PHE A 1 118 ? 13.544 -1.563 -51.204 1.00 48.00 118 PHE A C 1
ATOM 994 O O . PHE A 1 118 ? 12.625 -2.184 -50.656 1.00 48.00 118 PHE A O 1
ATOM 1001 N N . HIS A 1 119 ? 13.724 -0.259 -50.997 1.00 55.62 119 HIS A N 1
ATOM 1002 C CA . HIS A 1 119 ? 12.687 0.559 -50.367 1.00 55.62 119 HIS A CA 1
ATOM 1003 C C . HIS A 1 119 ? 11.476 0.684 -51.302 1.00 55.62 119 HIS A C 1
ATOM 1005 O O . HIS A 1 119 ? 11.636 0.801 -52.512 1.00 55.62 119 HIS A O 1
ATOM 1011 N N . LYS A 1 120 ? 10.254 0.752 -50.749 1.00 56.22 120 LYS A N 1
ATOM 1012 C CA . LYS A 1 120 ? 9.027 1.018 -51.534 1.00 56.22 120 LYS A CA 1
ATOM 1013 C C . LYS A 1 120 ? 9.088 2.322 -52.360 1.00 56.22 120 LYS A C 1
ATOM 1015 O O . LYS A 1 120 ? 8.293 2.463 -53.276 1.00 56.22 120 LYS A O 1
ATOM 1020 N N . GLY A 1 121 ? 10.010 3.242 -52.046 1.00 61.56 121 GLY A N 1
ATOM 1021 C CA . GLY A 1 121 ? 10.250 4.505 -52.761 1.00 61.56 121 GLY A CA 1
ATOM 1022 C C . GLY A 1 121 ? 11.539 4.558 -53.597 1.00 61.56 121 GLY A C 1
ATOM 1023 O O . GLY A 1 121 ? 11.932 5.646 -53.997 1.00 61.56 121 GLY A O 1
ATOM 1024 N N . GLY A 1 122 ? 12.200 3.419 -53.844 1.00 54.19 122 GLY A N 1
ATOM 1025 C CA . GLY A 1 122 ? 13.471 3.346 -54.576 1.00 54.19 122 GLY A CA 1
ATOM 1026 C C . GLY A 1 122 ? 14.706 3.514 -53.681 1.00 54.19 122 GLY A C 1
ATOM 1027 O O . GLY A 1 122 ? 14.700 4.279 -52.720 1.00 54.19 122 GLY A O 1
ATOM 1028 N N . GLY A 1 123 ? 15.763 2.753 -53.978 1.00 58.06 123 GLY A N 1
ATOM 1029 C CA . GLY A 1 123 ? 17.037 2.765 -53.251 1.00 58.06 123 GLY A CA 1
ATOM 1030 C C . GLY A 1 123 ? 17.331 1.465 -52.496 1.00 58.06 123 GLY A C 1
ATOM 1031 O O . GLY A 1 123 ? 16.427 0.788 -51.996 1.00 58.06 123 GLY A O 1
ATOM 1032 N N . TYR A 1 124 ? 18.620 1.127 -52.423 1.00 58.81 124 TYR A N 1
ATOM 1033 C CA . TYR A 1 124 ? 19.133 -0.030 -51.698 1.00 58.81 124 TYR A CA 1
ATOM 1034 C C . TYR A 1 124 ? 19.695 0.391 -50.343 1.00 58.81 124 TYR A C 1
ATOM 1036 O O . TYR A 1 124 ? 20.488 1.325 -50.260 1.00 58.81 124 TYR A O 1
ATOM 1044 N N . TYR A 1 125 ? 19.350 -0.346 -49.290 1.00 61.41 125 TYR A N 1
ATOM 1045 C CA . TYR A 1 125 ? 20.011 -0.220 -47.993 1.00 61.41 125 TYR A CA 1
ATOM 1046 C C . TYR A 1 125 ? 20.639 -1.546 -47.571 1.00 61.41 125 TYR A C 1
ATOM 1048 O O . TYR A 1 125 ? 20.110 -2.630 -47.847 1.00 61.41 125 TYR A O 1
ATOM 1056 N N . GLN A 1 126 ? 21.781 -1.457 -46.888 1.00 62.16 126 GLN A N 1
ATOM 1057 C CA . GLN A 1 126 ? 22.453 -2.615 -46.313 1.00 62.16 126 GLN A CA 1
ATOM 1058 C C . GLN A 1 126 ? 21.749 -3.024 -45.018 1.00 62.16 126 GLN A C 1
ATOM 1060 O O . GLN A 1 126 ? 21.576 -2.226 -44.093 1.00 62.16 126 GLN A O 1
ATOM 1065 N N . ARG A 1 127 ? 21.337 -4.291 -44.928 1.00 65.38 127 ARG A N 1
ATOM 1066 C CA . ARG A 1 127 ? 20.862 -4.857 -43.661 1.00 65.38 127 ARG A CA 1
ATOM 1067 C C . ARG A 1 127 ? 22.049 -5.018 -42.715 1.00 65.38 127 ARG A C 1
ATOM 1069 O O . ARG A 1 127 ? 23.039 -5.642 -43.077 1.00 65.38 127 ARG A O 1
ATOM 1076 N N . SER A 1 128 ? 21.920 -4.542 -41.479 1.00 68.94 128 SER A N 1
ATOM 1077 C CA . SER A 1 128 ? 22.895 -4.858 -40.431 1.00 68.94 128 SER A CA 1
ATOM 1078 C C . SER A 1 128 ? 22.913 -6.365 -40.166 1.00 68.94 128 SER A C 1
ATOM 1080 O O . SER A 1 128 ? 21.839 -6.971 -40.061 1.00 68.94 128 SER A O 1
ATOM 1082 N N . SER A 1 129 ? 24.101 -6.956 -40.015 1.00 75.56 129 SER A N 1
ATOM 1083 C CA . SER A 1 129 ? 24.293 -8.351 -39.588 1.00 75.56 129 SER A CA 1
ATOM 1084 C C . SER A 1 129 ? 23.619 -8.629 -38.249 1.00 75.56 129 SER A C 1
ATOM 1086 O O . SER A 1 129 ? 23.358 -7.712 -37.461 1.00 75.56 129 SER A O 1
ATOM 1088 N N . TYR A 1 130 ? 23.314 -9.897 -37.982 1.00 81.19 130 TYR A N 1
ATOM 1089 C CA . TYR A 1 130 ? 22.938 -10.341 -36.650 1.00 81.19 130 TYR A CA 1
ATOM 1090 C C . TYR A 1 130 ? 24.063 -10.022 -35.667 1.00 81.19 130 TYR A C 1
ATOM 1092 O O . TYR A 1 130 ? 25.223 -10.329 -35.924 1.00 81.19 130 TYR A O 1
ATOM 1100 N N . ASP A 1 131 ? 23.701 -9.402 -34.552 1.00 84.88 131 ASP A N 1
ATOM 1101 C CA . ASP A 1 131 ? 24.633 -8.955 -33.526 1.00 84.88 131 ASP A CA 1
ATOM 1102 C C . ASP A 1 131 ? 24.156 -9.489 -32.176 1.00 84.88 131 ASP A C 1
ATOM 1104 O O . ASP A 1 131 ? 23.082 -9.117 -31.698 1.00 84.88 131 ASP A O 1
ATOM 1108 N N . SER A 1 132 ? 24.938 -10.388 -31.577 1.00 85.50 132 SER A N 1
ATOM 1109 C CA . SER A 1 132 ? 24.570 -11.073 -30.337 1.00 85.50 132 SER A CA 1
ATOM 1110 C C . SER A 1 132 ? 24.516 -10.156 -29.119 1.00 85.50 132 SER A C 1
ATOM 1112 O O . SER A 1 132 ? 23.892 -10.534 -28.127 1.00 85.50 132 SER A O 1
ATOM 1114 N N . ASP A 1 133 ? 25.132 -8.972 -29.170 1.00 89.06 133 ASP A N 1
ATOM 1115 C CA . ASP A 1 133 ? 25.060 -7.986 -28.087 1.00 89.06 133 ASP A CA 1
ATOM 1116 C C . ASP A 1 133 ? 23.748 -7.190 -28.107 1.00 89.06 133 ASP A C 1
ATOM 1118 O O . ASP A 1 133 ? 23.417 -6.487 -27.142 1.00 89.06 133 ASP A O 1
ATOM 1122 N N . TYR A 1 134 ? 22.946 -7.354 -29.162 1.00 90.56 134 TYR A N 1
ATOM 1123 C CA . TYR A 1 134 ? 21.687 -6.654 -29.356 1.00 90.56 134 TYR A CA 1
ATOM 1124 C C . TYR A 1 134 ? 20.515 -7.621 -29.529 1.00 90.56 134 TYR A C 1
ATOM 1126 O O . TYR A 1 134 ? 20.622 -8.711 -30.080 1.00 90.56 134 TYR A O 1
ATOM 1134 N N . VAL A 1 135 ? 19.342 -7.195 -29.073 1.00 89.38 135 VAL A N 1
ATOM 1135 C CA . VAL A 1 135 ? 18.077 -7.748 -29.550 1.00 89.38 135 VAL A CA 1
ATOM 1136 C C . VAL A 1 135 ? 17.657 -6.905 -30.743 1.00 89.38 135 VAL A C 1
ATOM 1138 O O . VAL A 1 135 ? 17.370 -5.717 -30.607 1.00 89.38 135 VAL A O 1
ATOM 1141 N N . GLN A 1 136 ? 17.675 -7.512 -31.924 1.00 88.06 136 GLN A N 1
ATOM 1142 C CA . GLN A 1 136 ? 17.251 -6.879 -33.168 1.00 88.06 136 GLN A CA 1
ATOM 1143 C C . GLN A 1 136 ? 15.826 -7.316 -33.493 1.00 88.06 136 GLN A C 1
ATOM 1145 O O . GLN A 1 136 ? 15.519 -8.507 -33.476 1.00 88.06 136 GLN A O 1
ATOM 1150 N N . GLY A 1 137 ? 14.959 -6.363 -33.796 1.00 86.25 137 GLY A N 1
ATOM 1151 C CA . GLY A 1 137 ? 13.543 -6.603 -34.031 1.00 86.25 137 GLY A CA 1
ATOM 1152 C C . GLY A 1 137 ? 12.695 -5.428 -33.572 1.00 86.25 137 GLY A C 1
ATOM 1153 O O . GLY A 1 137 ? 13.192 -4.526 -32.905 1.00 86.25 137 GLY A O 1
ATOM 1154 N N . PHE A 1 138 ? 11.420 -5.436 -33.934 1.00 85.94 138 PHE A N 1
ATOM 1155 C CA . PHE A 1 138 ? 10.523 -4.314 -33.697 1.00 85.94 138 PHE A CA 1
ATOM 1156 C C . PHE A 1 138 ? 9.809 -4.446 -32.348 1.00 85.94 138 PHE A C 1
ATOM 1158 O O . PHE A 1 138 ? 9.241 -5.501 -32.055 1.00 85.94 138 PHE A O 1
ATOM 1165 N N . ALA A 1 139 ? 9.800 -3.377 -31.550 1.00 84.19 139 ALA A N 1
ATOM 1166 C CA . ALA A 1 139 ? 9.007 -3.298 -30.323 1.00 84.19 139 ALA A CA 1
ATOM 1167 C C . ALA A 1 139 ? 8.234 -1.979 -30.230 1.00 84.19 139 ALA A C 1
ATOM 1169 O O . ALA A 1 139 ? 8.781 -0.915 -30.539 1.00 84.19 139 ALA A O 1
ATOM 1170 N N . LEU A 1 140 ? 6.997 -2.052 -29.740 1.00 80.62 140 LEU A N 1
ATOM 1171 C CA . LEU A 1 140 ? 6.134 -0.891 -29.509 1.00 80.62 140 LEU A CA 1
ATOM 1172 C C . LEU A 1 140 ? 6.014 -0.596 -28.019 1.00 80.62 140 LEU A C 1
ATOM 1174 O O . LEU A 1 140 ? 5.891 -1.513 -27.209 1.00 80.62 140 LEU A O 1
ATOM 1178 N N . SER A 1 141 ? 6.023 0.688 -27.663 1.00 75.69 141 SER A N 1
ATOM 1179 C CA . SER A 1 141 ? 5.593 1.129 -26.335 1.00 75.69 141 SER A CA 1
ATOM 1180 C C . SER A 1 141 ? 4.092 0.893 -26.167 1.00 75.69 141 SER A C 1
ATOM 1182 O O . SER A 1 141 ? 3.333 0.983 -27.132 1.00 75.69 141 SER A O 1
ATOM 1184 N N . ARG A 1 142 ? 3.643 0.610 -24.942 1.00 65.00 142 ARG A N 1
ATOM 1185 C CA . ARG A 1 142 ? 2.215 0.430 -24.641 1.00 65.00 142 ARG A CA 1
ATOM 1186 C C . ARG A 1 142 ? 1.428 1.699 -25.012 1.00 65.00 142 ARG A C 1
ATOM 1188 O O . ARG A 1 142 ? 1.666 2.748 -24.426 1.00 65.00 142 ARG A O 1
ATOM 1195 N N . GLY A 1 143 ? 0.503 1.584 -25.969 1.00 57.81 143 GLY A N 1
ATOM 1196 C CA . GLY A 1 143 ? -0.279 2.709 -26.508 1.00 57.81 143 GLY A CA 1
ATOM 1197 C C . GLY A 1 143 ? 0.370 3.452 -27.687 1.00 57.81 143 GLY A C 1
ATOM 1198 O O . GLY A 1 143 ? -0.230 4.384 -28.208 1.00 57.81 143 GLY A O 1
ATOM 1199 N N . GLY A 1 144 ? 1.568 3.046 -28.122 1.00 60.44 144 GLY A N 1
ATOM 1200 C CA . GLY A 1 144 ? 2.231 3.589 -29.309 1.00 60.44 144 GLY A CA 1
ATOM 1201 C C . GLY A 1 144 ? 1.705 2.967 -30.605 1.00 60.44 144 GLY A C 1
ATOM 1202 O O . GLY A 1 144 ? 1.348 1.789 -30.644 1.00 60.44 144 GLY A O 1
ATOM 1203 N N . SER A 1 145 ? 1.686 3.752 -31.683 1.00 57.97 145 SER A N 1
ATOM 1204 C CA . SER A 1 145 ? 1.259 3.296 -33.014 1.00 57.97 145 SER A CA 1
ATOM 1205 C C . SER A 1 145 ? 2.441 2.829 -33.871 1.00 57.97 145 SER A C 1
ATOM 1207 O O . SER A 1 145 ? 3.561 3.343 -33.753 1.00 57.97 145 SER A O 1
ATOM 1209 N N . LEU A 1 146 ? 2.195 1.872 -34.777 1.00 58.44 146 LEU A N 1
ATOM 1210 C CA . LEU A 1 146 ? 3.176 1.472 -35.790 1.00 58.44 146 LEU A CA 1
ATOM 1211 C C . LEU A 1 146 ? 3.569 2.689 -36.645 1.00 58.44 146 LEU A C 1
ATOM 1213 O O . LEU A 1 146 ? 2.727 3.280 -37.310 1.00 58.44 146 LEU A O 1
ATOM 1217 N N . GLY A 1 147 ? 4.855 3.053 -36.617 1.00 58.19 147 GLY A N 1
ATOM 1218 C CA . GLY A 1 147 ? 5.431 4.136 -37.424 1.00 58.19 147 GLY A CA 1
ATOM 1219 C C . GLY A 1 147 ? 5.989 5.327 -36.635 1.00 58.19 147 GLY A C 1
ATOM 1220 O O . GLY A 1 147 ? 6.869 6.001 -37.157 1.00 58.19 147 GLY A O 1
ATOM 1221 N N . GLN A 1 148 ? 5.559 5.558 -35.384 1.00 59.22 148 GLN A N 1
ATOM 1222 C CA . GLN A 1 148 ? 6.017 6.712 -34.580 1.00 59.22 148 GLN A CA 1
ATOM 1223 C C . GLN A 1 148 ? 7.013 6.347 -33.461 1.00 59.22 148 GLN A C 1
ATOM 1225 O O . GLN A 1 148 ? 8.009 7.045 -33.287 1.00 59.22 148 GLN A O 1
ATOM 1230 N N . ASP A 1 149 ? 6.800 5.231 -32.747 1.00 55.78 149 ASP A N 1
ATOM 1231 C CA . ASP A 1 149 ? 7.540 4.909 -31.502 1.00 55.78 149 ASP A CA 1
ATOM 1232 C C . ASP A 1 149 ? 8.327 3.583 -31.536 1.00 55.78 149 ASP A C 1
ATOM 1234 O O . ASP A 1 149 ? 8.868 3.116 -30.520 1.00 55.78 149 ASP A O 1
ATOM 1238 N N . GLY A 1 150 ? 8.377 2.952 -32.711 1.00 62.31 150 GLY A N 1
ATOM 1239 C CA . GLY A 1 150 ? 9.008 1.654 -32.925 1.00 62.31 150 GLY A CA 1
ATOM 1240 C C . GLY A 1 150 ? 10.533 1.729 -32.952 1.00 62.31 150 GLY A C 1
ATOM 1241 O O . GLY A 1 150 ? 11.111 2.454 -33.758 1.00 62.31 150 GLY A O 1
ATOM 1242 N N . VAL A 1 151 ? 11.197 0.937 -32.109 1.00 64.75 151 VAL A N 1
ATOM 1243 C CA . VAL A 1 151 ? 12.665 0.797 -32.100 1.00 64.75 151 VAL A CA 1
ATOM 1244 C C . VAL A 1 151 ? 13.030 -0.599 -32.606 1.00 64.75 151 VAL A C 1
ATOM 1246 O O . VAL A 1 151 ? 12.362 -1.571 -32.258 1.00 64.75 151 VAL A O 1
ATOM 1249 N N . SER A 1 152 ? 14.061 -0.683 -33.457 1.00 78.31 152 SER A N 1
ATOM 1250 C CA . SER A 1 152 ? 14.434 -1.918 -34.175 1.00 78.31 152 SER A CA 1
ATOM 1251 C C . SER A 1 152 ? 15.688 -2.624 -33.636 1.00 78.31 152 SER A C 1
ATOM 1253 O O . SER A 1 152 ? 16.034 -3.717 -34.094 1.00 78.31 152 SER A O 1
ATOM 1255 N N . LYS A 1 153 ? 16.412 -2.003 -32.700 1.00 86.44 153 LYS A N 1
ATOM 1256 C CA . LYS A 1 153 ? 17.673 -2.519 -32.156 1.00 86.44 153 LYS A CA 1
ATOM 1257 C C . LYS A 1 153 ? 17.808 -2.093 -30.693 1.00 86.44 153 LYS A C 1
ATOM 1259 O O . LYS A 1 153 ? 17.691 -0.913 -30.388 1.00 86.44 153 LYS A O 1
ATOM 1264 N N . PHE A 1 154 ? 18.047 -3.053 -29.804 1.00 89.12 154 PHE A N 1
ATOM 1265 C CA . PHE A 1 154 ? 18.138 -2.836 -28.358 1.00 89.12 154 PHE A CA 1
ATOM 1266 C C . PHE A 1 154 ? 19.417 -3.459 -27.821 1.00 89.12 154 PHE A C 1
ATOM 1268 O O . PHE A 1 154 ? 19.592 -4.674 -27.918 1.00 89.12 154 PHE A O 1
ATOM 1275 N N . ASN A 1 155 ? 20.313 -2.672 -27.231 1.00 91.31 155 ASN A N 1
ATOM 1276 C CA . ASN A 1 155 ? 21.494 -3.242 -26.589 1.00 91.31 155 ASN A CA 1
ATOM 1277 C C . ASN A 1 155 ? 21.070 -4.064 -25.362 1.00 91.31 155 ASN A C 1
ATOM 1279 O O . ASN A 1 155 ? 20.431 -3.550 -24.437 1.00 91.31 155 ASN A O 1
ATOM 1283 N N . ARG A 1 156 ? 21.449 -5.346 -25.325 1.00 92.12 156 ARG A N 1
ATOM 1284 C CA . ARG A 1 156 ? 21.037 -6.295 -24.276 1.00 92.12 156 ARG A CA 1
ATOM 1285 C C . ARG A 1 156 ? 21.384 -5.813 -22.872 1.00 92.12 156 ARG A C 1
ATOM 1287 O O . ARG A 1 156 ? 20.661 -6.123 -21.925 1.00 92.12 156 ARG A O 1
ATOM 1294 N N . LYS A 1 157 ? 22.455 -5.021 -22.723 1.00 90.88 157 LYS A N 1
ATOM 1295 C CA . LYS A 1 157 ? 22.893 -4.464 -21.435 1.00 90.88 157 LYS A CA 1
ATOM 1296 C C . LYS A 1 157 ? 21.869 -3.508 -20.811 1.00 90.88 157 LYS A C 1
ATOM 1298 O O . LYS A 1 157 ? 21.958 -3.268 -19.607 1.00 90.88 157 LYS A O 1
ATOM 1303 N N . PHE A 1 158 ? 20.910 -3.007 -21.577 1.00 92.00 158 PHE A N 1
ATOM 1304 C CA . PHE A 1 158 ? 19.908 -2.055 -21.106 1.00 92.00 158 PHE A CA 1
ATOM 1305 C C . PHE A 1 158 ? 18.477 -2.590 -21.211 1.00 92.00 158 PHE A C 1
ATOM 1307 O O . PHE A 1 158 ? 17.524 -1.826 -21.086 1.00 92.00 158 PHE A O 1
ATOM 1314 N N . ILE A 1 159 ? 18.315 -3.898 -21.435 1.00 91.50 159 ILE A N 1
ATOM 1315 C CA . ILE A 1 159 ? 17.010 -4.560 -21.449 1.00 91.50 159 ILE A CA 1
ATOM 1316 C C . ILE A 1 159 ? 16.698 -5.089 -20.052 1.00 91.50 159 ILE A C 1
ATOM 1318 O O . ILE A 1 159 ? 17.473 -5.856 -19.471 1.00 91.50 159 ILE A O 1
ATOM 1322 N N . TYR A 1 160 ? 15.523 -4.731 -19.550 1.00 90.75 160 TYR A N 1
ATOM 1323 C CA . TYR A 1 160 ? 15.005 -5.151 -18.260 1.00 90.75 160 TYR A CA 1
ATOM 1324 C C . TYR A 1 160 ? 13.670 -5.868 -18.450 1.00 90.75 160 TYR A C 1
ATOM 1326 O O . TYR A 1 160 ? 12.730 -5.325 -19.017 1.00 90.75 160 TYR A O 1
ATOM 1334 N N . VAL A 1 161 ? 13.578 -7.109 -17.984 1.00 90.31 161 VAL A N 1
ATOM 1335 C CA . VAL A 1 161 ? 12.377 -7.948 -18.091 1.00 90.31 161 VAL A CA 1
ATOM 1336 C C . VAL A 1 161 ? 11.712 -8.099 -16.726 1.00 90.31 161 VAL A C 1
ATOM 1338 O O . VAL A 1 161 ? 12.425 -8.078 -15.718 1.00 90.31 161 VAL A O 1
ATOM 1341 N N . PRO A 1 162 ? 10.380 -8.298 -16.665 1.00 85.19 162 PRO A N 1
ATOM 1342 C CA . PRO A 1 162 ? 9.686 -8.563 -15.415 1.00 85.19 162 PRO A CA 1
ATOM 1343 C C . PRO A 1 162 ? 10.363 -9.701 -14.656 1.00 85.19 162 PRO A C 1
ATOM 1345 O O . PRO A 1 162 ? 10.555 -10.811 -15.172 1.00 85.19 162 PRO A O 1
ATOM 1348 N N . ASP A 1 163 ? 10.769 -9.407 -13.431 1.00 80.06 163 ASP A N 1
ATOM 1349 C CA . ASP A 1 163 ? 11.395 -10.365 -12.548 1.00 80.06 163 ASP A CA 1
ATOM 1350 C C . ASP A 1 163 ? 10.289 -11.101 -11.783 1.00 80.06 163 ASP A C 1
ATOM 1352 O O . ASP A 1 163 ? 9.490 -10.488 -11.074 1.00 80.06 163 ASP A O 1
ATOM 1356 N N . LYS A 1 164 ? 10.238 -12.435 -11.880 1.00 67.88 164 LYS A N 1
ATOM 1357 C CA . LYS A 1 164 ? 9.328 -13.239 -11.043 1.00 67.88 164 LYS A CA 1
ATOM 1358 C C . LYS A 1 164 ? 9.638 -13.032 -9.553 1.00 67.88 164 LYS A C 1
ATOM 1360 O O . LYS A 1 164 ? 8.722 -12.979 -8.738 1.00 67.88 164 LYS A O 1
ATOM 1365 N N . SER A 1 165 ? 10.916 -12.830 -9.214 1.00 57.62 165 SER A N 1
ATOM 1366 C CA . SER A 1 165 ? 11.359 -12.403 -7.883 1.00 57.62 165 SER A CA 1
ATOM 1367 C C . SER A 1 165 ? 11.236 -10.892 -7.667 1.00 57.62 165 SER A C 1
ATOM 1369 O O . SER A 1 165 ? 11.311 -10.431 -6.538 1.00 57.62 165 SER A O 1
ATOM 1371 N N . GLY A 1 166 ? 10.944 -10.117 -8.711 1.00 57.38 166 GLY A N 1
ATOM 1372 C CA . GLY A 1 166 ? 10.640 -8.692 -8.642 1.00 57.38 166 GLY A CA 1
ATOM 1373 C C . GLY A 1 166 ? 9.423 -8.419 -7.778 1.00 57.38 166 GLY A C 1
ATOM 1374 O O . GLY A 1 166 ? 9.480 -7.527 -6.949 1.00 57.38 166 GLY A O 1
ATOM 1375 N N . LYS A 1 167 ? 8.381 -9.259 -7.854 1.00 56.25 167 LYS A N 1
ATOM 1376 C CA . LYS A 1 167 ? 7.259 -9.212 -6.898 1.00 56.25 167 LYS A CA 1
ATOM 1377 C C . LYS A 1 167 ? 7.733 -9.372 -5.446 1.00 56.25 167 LYS A C 1
ATOM 1379 O O . LYS A 1 167 ? 7.282 -8.636 -4.576 1.00 56.25 167 LYS A O 1
ATOM 1384 N N . LYS A 1 168 ? 8.685 -10.280 -5.190 1.00 54.94 168 LYS A N 1
ATOM 1385 C CA . LYS A 1 168 ? 9.300 -10.491 -3.867 1.00 54.94 168 LYS A CA 1
ATOM 1386 C C . LYS A 1 168 ? 10.178 -9.300 -3.443 1.00 54.94 168 LYS A C 1
ATOM 1388 O O . LYS A 1 168 ? 10.043 -8.840 -2.319 1.00 54.94 168 LYS A O 1
ATOM 1393 N N . ARG A 1 169 ? 10.995 -8.744 -4.345 1.00 59.69 169 ARG A N 1
ATOM 1394 C CA . ARG A 1 169 ? 11.865 -7.572 -4.102 1.00 59.69 169 ARG A CA 1
ATOM 1395 C C . ARG A 1 169 ? 11.067 -6.276 -3.917 1.00 59.69 169 ARG A C 1
ATOM 1397 O O . ARG A 1 169 ? 11.432 -5.464 -3.076 1.00 59.69 169 ARG A O 1
ATOM 1404 N N . ILE A 1 170 ? 9.961 -6.106 -4.646 1.00 62.06 170 ILE A N 1
ATOM 1405 C CA . ILE A 1 170 ? 8.975 -5.035 -4.436 1.00 62.06 170 ILE A CA 1
ATOM 1406 C C . ILE A 1 170 ? 8.366 -5.202 -3.046 1.00 62.06 170 ILE A C 1
ATOM 1408 O O . ILE A 1 170 ? 8.393 -4.264 -2.260 1.00 62.06 170 ILE A O 1
ATOM 1412 N N . HIS A 1 171 ? 7.897 -6.405 -2.695 1.00 61.28 171 HIS A N 1
ATOM 1413 C CA . HIS A 1 171 ? 7.336 -6.677 -1.369 1.00 61.28 171 HIS A CA 1
ATOM 1414 C C . HIS A 1 171 ? 8.345 -6.446 -0.228 1.00 61.28 171 HIS A C 1
ATOM 1416 O O . HIS A 1 171 ? 7.977 -5.974 0.846 1.00 61.28 171 HIS A O 1
ATOM 1422 N N . GLU A 1 172 ? 9.631 -6.724 -0.454 1.00 61.81 172 GLU A N 1
ATOM 1423 C CA . GLU A 1 172 ? 10.712 -6.436 0.495 1.00 61.81 172 GLU A CA 1
ATOM 1424 C C . GLU A 1 172 ? 10.948 -4.932 0.703 1.00 61.81 172 GLU A C 1
ATOM 1426 O O . GLU A 1 172 ? 11.333 -4.544 1.810 1.00 61.81 172 GLU A O 1
ATOM 1431 N N . LYS A 1 173 ? 10.671 -4.115 -0.323 1.00 63.69 173 LYS A N 1
ATOM 1432 C CA . LYS A 1 173 ? 10.784 -2.647 -0.329 1.00 63.69 173 LYS A CA 1
ATOM 1433 C C . LYS A 1 173 ? 9.489 -1.910 0.015 1.00 63.69 173 LYS A C 1
ATOM 1435 O O . LYS A 1 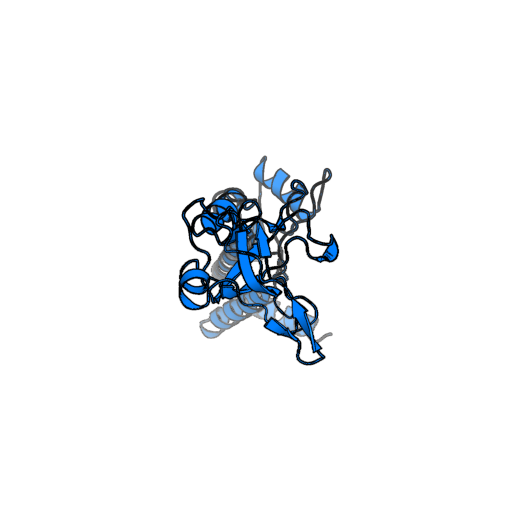173 ? 9.542 -0.700 0.249 1.00 63.69 173 LYS A O 1
ATOM 1440 N N . LEU A 1 174 ? 8.346 -2.605 0.069 1.00 71.00 174 LEU A N 1
ATOM 1441 C CA . LEU A 1 174 ? 7.110 -2.021 0.581 1.00 71.00 174 LEU A CA 1
ATOM 1442 C C . LEU A 1 174 ? 7.375 -1.469 1.978 1.00 71.00 174 LEU A C 1
ATOM 1444 O O . LEU A 1 174 ? 8.095 -2.041 2.801 1.00 71.00 174 LEU A O 1
ATOM 1448 N N . MET A 1 175 ? 6.806 -0.303 2.223 1.00 79.44 175 MET A N 1
ATOM 1449 C CA . MET A 1 175 ? 6.920 0.343 3.520 1.00 79.44 175 MET A CA 1
ATOM 1450 C C . MET A 1 175 ? 5.990 -0.371 4.497 1.00 79.44 175 MET A C 1
ATOM 1452 O O . MET A 1 175 ? 5.161 -1.186 4.112 1.00 79.44 175 MET A O 1
ATOM 1456 N N . PHE A 1 176 ? 6.152 -0.114 5.792 1.00 88.06 176 PHE A N 1
ATOM 1457 C CA . PHE A 1 176 ? 5.151 -0.535 6.776 1.00 88.06 176 PHE A CA 1
ATOM 1458 C C . PHE A 1 176 ? 4.899 -2.055 6.889 1.00 88.06 176 PHE A C 1
ATOM 1460 O O . PHE A 1 176 ? 3.883 -2.490 7.438 1.00 88.06 176 PHE A O 1
ATOM 1467 N N . ARG A 1 177 ? 5.868 -2.887 6.478 1.00 84.62 177 ARG A N 1
ATOM 1468 C CA . ARG A 1 177 ? 5.782 -4.365 6.506 1.00 84.62 177 ARG A CA 1
ATOM 1469 C C . ARG A 1 177 ? 5.430 -4.956 7.866 1.00 84.62 177 ARG A C 1
ATOM 1471 O O . ARG A 1 177 ? 4.793 -6.002 7.935 1.00 84.62 177 ARG A O 1
ATOM 1478 N N . LYS A 1 178 ? 5.881 -4.315 8.947 1.00 87.62 178 LYS A N 1
ATOM 1479 C CA . LYS A 1 178 ? 5.634 -4.783 10.317 1.00 87.62 178 LYS A CA 1
ATOM 1480 C C . LYS A 1 178 ? 4.452 -4.073 10.967 1.00 87.62 178 LYS A C 1
ATOM 1482 O O . LYS A 1 178 ? 3.650 -4.741 11.598 1.00 87.62 178 LYS A O 1
ATOM 1487 N N . ILE A 1 179 ? 4.308 -2.760 10.786 1.00 91.25 179 ILE A N 1
ATOM 1488 C CA . ILE A 1 179 ? 3.303 -1.940 11.486 1.00 91.25 179 ILE A CA 1
ATOM 1489 C C . ILE A 1 179 ? 1.847 -2.330 11.162 1.00 91.25 179 ILE A C 1
ATOM 1491 O O . ILE A 1 179 ? 0.983 -2.163 12.010 1.00 91.25 179 ILE A O 1
ATOM 1495 N N . ASN A 1 180 ? 1.567 -2.948 10.007 1.00 90.12 180 ASN A N 1
ATOM 1496 C CA . ASN A 1 180 ? 0.229 -3.478 9.686 1.00 90.12 180 ASN A CA 1
ATOM 1497 C C . ASN A 1 180 ? -0.218 -4.653 10.584 1.00 90.12 180 ASN A C 1
ATOM 1499 O O . ASN A 1 180 ? -1.394 -5.019 10.595 1.00 90.12 180 ASN A O 1
ATOM 1503 N N . GLN A 1 181 ? 0.706 -5.281 11.320 1.00 90.94 181 GLN A N 1
ATOM 1504 C CA . GLN A 1 181 ? 0.382 -6.420 12.172 1.00 90.94 181 GLN A CA 1
ATOM 1505 C C . GLN A 1 181 ? -0.557 -6.007 13.305 1.00 90.94 181 GLN A C 1
ATOM 1507 O O . GLN A 1 181 ? -0.449 -4.926 13.884 1.00 90.94 181 GLN A O 1
ATOM 1512 N N . PHE A 1 182 ? -1.420 -6.934 13.712 1.00 88.25 182 PHE A N 1
ATOM 1513 C CA . PHE A 1 182 ? -2.408 -6.720 14.765 1.00 88.25 182 PHE A CA 1
ATOM 1514 C C . PHE A 1 182 ? -1.826 -6.309 16.125 1.00 88.25 182 PHE A C 1
ATOM 1516 O O . PHE A 1 182 ? -2.513 -5.687 16.938 1.00 88.25 182 PHE A O 1
ATOM 1523 N N . LYS A 1 183 ? -0.554 -6.622 16.387 1.00 92.06 183 LYS A N 1
ATOM 1524 C CA . LYS A 1 183 ? 0.125 -6.168 17.603 1.00 92.06 183 LYS A CA 1
ATOM 1525 C C . LYS A 1 183 ? 0.397 -4.659 17.620 1.00 92.06 183 LYS A C 1
ATOM 1527 O O . LYS A 1 183 ? 0.562 -4.118 18.704 1.00 92.06 183 LYS A O 1
ATOM 1532 N N . TYR A 1 184 ? 0.397 -4.006 16.460 1.00 94.44 184 TYR A N 1
ATOM 1533 C CA . TYR A 1 184 ? 0.691 -2.584 16.274 1.00 94.44 184 TYR A CA 1
ATOM 1534 C C . TYR A 1 184 ? -0.554 -1.777 15.902 1.00 94.44 184 TYR A C 1
ATOM 1536 O O . TYR A 1 184 ? -0.845 -0.777 16.551 1.00 94.44 184 TYR A O 1
ATOM 1544 N N . LEU A 1 185 ? -1.314 -2.235 14.904 1.00 95.62 185 LEU A N 1
ATOM 1545 C CA . LEU A 1 185 ? -2.610 -1.664 14.549 1.00 95.62 185 LEU A CA 1
ATOM 1546 C C . LEU A 1 185 ? -3.649 -2.208 15.533 1.00 95.62 185 LEU A C 1
ATOM 1548 O O . LEU A 1 185 ? -4.076 -3.358 15.405 1.00 95.62 185 LEU A O 1
ATOM 1552 N N . LYS A 1 186 ? -4.012 -1.437 16.556 1.00 95.44 186 LYS A N 1
ATOM 1553 C CA . LYS A 1 186 ? -4.922 -1.860 17.632 1.00 95.44 186 LYS A CA 1
ATOM 1554 C C . LYS A 1 186 ? -6.357 -1.432 17.344 1.00 95.44 186 LYS A C 1
ATOM 1556 O O . LYS A 1 186 ? -6.586 -0.454 16.646 1.00 95.44 186 LYS A O 1
ATOM 1561 N N . LEU A 1 187 ? -7.298 -2.176 17.919 1.00 95.81 187 LEU A N 1
ATOM 1562 C CA . LEU A 1 187 ? -8.717 -1.840 17.994 1.00 95.81 187 LEU A CA 1
ATOM 1563 C C . LEU A 1 187 ? -9.091 -1.701 19.471 1.00 95.81 187 LEU A C 1
ATOM 1565 O O . LEU A 1 187 ? -8.798 -2.606 20.257 1.00 95.81 187 LEU A O 1
ATOM 1569 N N . LYS A 1 188 ? -9.755 -0.604 19.823 1.00 94.75 188 LYS A N 1
ATOM 1570 C CA . LYS A 1 188 ? -10.482 -0.427 21.083 1.00 94.75 188 LYS A CA 1
ATOM 1571 C C . LYS A 1 188 ? -11.949 -0.195 20.748 1.00 94.75 188 LYS A C 1
ATOM 1573 O O . LYS A 1 188 ? -12.240 0.540 19.816 1.00 94.75 188 LYS A O 1
ATOM 1578 N N . ALA A 1 189 ? -12.853 -0.844 21.470 1.00 94.31 189 ALA A N 1
ATOM 1579 C CA . ALA A 1 189 ? -14.287 -0.682 21.264 1.00 94.31 189 ALA A CA 1
ATOM 1580 C C . ALA A 1 189 ? -15.009 -0.596 22.610 1.00 94.31 189 ALA A C 1
ATOM 1582 O O . ALA A 1 189 ? -14.768 -1.413 23.509 1.00 94.31 189 ALA A O 1
ATOM 1583 N N . THR A 1 190 ? -15.897 0.381 22.717 1.00 92.88 190 THR A N 1
ATOM 1584 C CA . THR A 1 190 ? -16.849 0.574 23.812 1.00 92.88 190 THR A CA 1
ATOM 1585 C C . THR A 1 190 ? -18.266 0.340 23.280 1.00 92.88 190 THR A C 1
ATOM 1587 O O . THR A 1 190 ? -18.446 -0.097 22.143 1.00 92.88 190 THR A O 1
ATOM 1590 N N . SER A 1 191 ? -19.283 0.593 24.100 1.00 86.94 191 SER A N 1
ATOM 1591 C CA . SER A 1 191 ? -20.683 0.597 23.668 1.00 86.94 191 SER A CA 1
ATOM 1592 C C . SER A 1 191 ? -21.030 1.750 22.723 1.00 86.94 191 SER A C 1
ATOM 1594 O O . SER A 1 191 ? -22.113 1.730 22.148 1.00 86.94 191 SER A O 1
ATOM 1596 N N . HIS A 1 192 ? -20.176 2.768 22.585 1.00 83.38 192 HIS A N 1
ATOM 1597 C CA . HIS A 1 192 ? -20.505 3.999 21.850 1.00 83.38 192 HIS A CA 1
ATOM 1598 C C . HIS A 1 192 ? -19.491 4.331 20.755 1.00 83.38 192 HIS A C 1
ATOM 1600 O O . HIS A 1 192 ? -19.813 5.052 19.820 1.00 83.38 192 HIS A O 1
ATOM 1606 N N . GLU A 1 193 ? -18.283 3.776 20.829 1.00 86.56 193 GLU A N 1
ATOM 1607 C CA . GLU A 1 193 ? -17.229 4.067 19.866 1.00 86.56 193 GLU A CA 1
ATOM 1608 C C . GLU A 1 193 ? -16.362 2.844 19.563 1.00 86.56 193 GLU A C 1
ATOM 1610 O O . GLU A 1 193 ? -16.185 1.935 20.381 1.00 86.56 193 GLU A O 1
ATOM 1615 N N . ALA A 1 194 ? -15.768 2.856 18.373 1.00 90.44 194 ALA A N 1
ATOM 1616 C CA . ALA A 1 194 ? -14.685 1.967 17.993 1.00 90.44 194 ALA A CA 1
ATOM 1617 C C . ALA A 1 194 ? -13.528 2.796 17.428 1.00 90.44 194 ALA A C 1
ATOM 1619 O O . ALA A 1 194 ? -13.671 3.477 16.418 1.00 90.44 194 ALA A O 1
ATOM 1620 N N . ALA A 1 195 ? -12.363 2.696 18.061 1.00 91.75 195 ALA A N 1
ATOM 1621 C CA . ALA A 1 195 ? -11.144 3.373 17.650 1.00 91.75 195 ALA A CA 1
ATOM 1622 C C . ALA A 1 195 ? -10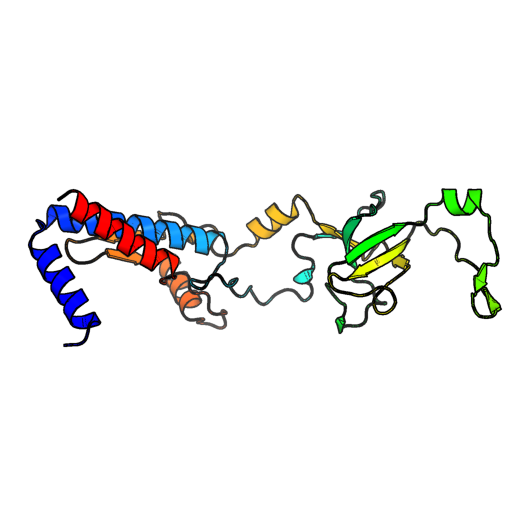.132 2.366 17.100 1.00 91.75 195 ALA A C 1
ATOM 1624 O O . ALA A 1 195 ? -9.830 1.345 17.731 1.00 91.75 195 ALA A O 1
ATOM 1625 N N . ILE A 1 196 ? -9.566 2.673 15.933 1.00 93.56 196 ILE A N 1
ATOM 1626 C CA . ILE A 1 196 ? -8.496 1.894 15.307 1.00 93.56 196 ILE A CA 1
ATOM 1627 C C . ILE A 1 196 ? -7.286 2.794 15.140 1.00 93.56 196 ILE A C 1
ATOM 1629 O O . ILE A 1 196 ? -7.393 3.884 14.588 1.00 93.56 196 ILE A O 1
ATOM 1633 N N . GLY A 1 197 ? -6.119 2.324 15.565 1.00 94.88 197 GLY A N 1
ATOM 1634 C CA . GLY A 1 197 ? -4.904 3.088 15.341 1.00 94.88 197 GLY A CA 1
ATOM 1635 C C . GLY A 1 197 ? -3.658 2.503 15.975 1.00 94.88 197 GLY A C 1
ATOM 1636 O O . GLY A 1 197 ? -3.646 1.393 16.515 1.00 94.88 197 GLY A O 1
ATOM 1637 N N . PHE A 1 198 ? -2.592 3.287 15.889 1.00 95.69 198 PHE A N 1
ATOM 1638 C CA . PHE A 1 198 ? -1.293 2.995 16.477 1.00 95.69 198 PHE A CA 1
ATOM 1639 C C . PHE A 1 198 ? -1.204 3.743 17.803 1.00 95.69 198 PHE A C 1
ATOM 1641 O O . PHE A 1 198 ? -1.030 4.954 17.819 1.00 95.69 198 PHE A O 1
ATOM 1648 N N . LEU A 1 199 ? -1.409 3.034 18.913 1.00 89.12 199 LEU A N 1
ATOM 1649 C CA . LEU A 1 199 ? -1.747 3.684 20.185 1.00 89.12 199 LEU A CA 1
ATOM 1650 C C . LEU A 1 199 ? -0.543 4.136 21.019 1.00 89.12 199 LEU A C 1
ATOM 1652 O O . LEU A 1 199 ? -0.712 4.975 21.894 1.00 89.12 199 LEU A O 1
ATOM 1656 N N . SER A 1 200 ? 0.647 3.565 20.816 1.00 88.44 200 SER A N 1
ATOM 1657 C CA . SER A 1 200 ? 1.814 3.915 21.632 1.00 88.44 200 SER A CA 1
ATOM 1658 C C . SER A 1 200 ? 3.162 3.610 20.970 1.00 88.44 200 SER A C 1
ATOM 1660 O O . SER A 1 200 ? 3.269 2.846 20.002 1.00 88.44 200 SER A O 1
ATOM 1662 N N . GLY A 1 201 ? 4.206 4.226 21.533 1.00 92.69 201 GLY A N 1
ATOM 1663 C CA . GLY A 1 201 ? 5.612 3.978 21.222 1.00 92.69 201 GLY A CA 1
ATOM 1664 C C . GLY A 1 201 ? 6.053 4.439 19.832 1.00 92.69 201 GLY A C 1
ATOM 1665 O O . GLY A 1 201 ? 5.361 5.177 19.132 1.00 92.69 201 GLY A O 1
ATOM 1666 N N . LEU A 1 202 ? 7.217 3.940 19.407 1.00 92.25 202 LEU A N 1
ATOM 1667 C CA . LEU A 1 202 ? 7.838 4.274 18.118 1.00 92.25 202 LEU A CA 1
ATOM 1668 C C . LEU A 1 202 ? 6.907 4.024 16.921 1.00 92.25 202 LEU A C 1
ATOM 1670 O O . LEU A 1 202 ? 6.957 4.723 15.917 1.00 92.25 202 LEU A O 1
ATOM 1674 N N . THR A 1 203 ? 6.038 3.022 17.029 1.00 93.12 203 THR A N 1
ATOM 1675 C CA . THR A 1 203 ? 5.082 2.673 15.976 1.00 93.12 203 THR A CA 1
ATOM 1676 C C . THR A 1 203 ? 4.040 3.774 15.771 1.00 93.12 203 THR A C 1
ATOM 1678 O O . THR A 1 203 ? 3.785 4.152 14.630 1.00 93.12 203 THR A O 1
ATOM 1681 N N . ALA A 1 204 ? 3.479 4.311 16.860 1.00 94.31 204 ALA A N 1
ATOM 1682 C CA . ALA A 1 204 ? 2.550 5.437 16.805 1.00 94.31 204 ALA A CA 1
ATOM 1683 C C . ALA A 1 204 ? 3.220 6.688 16.232 1.00 94.31 204 ALA A C 1
ATOM 1685 O O . ALA A 1 204 ? 2.674 7.305 15.322 1.00 94.31 204 ALA A O 1
ATOM 1686 N N . TYR A 1 205 ? 4.441 6.984 16.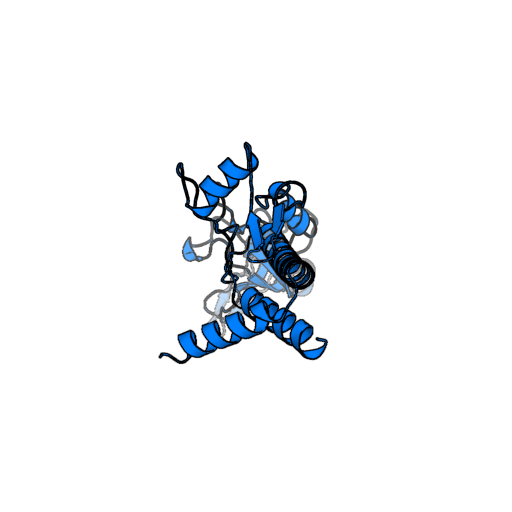684 1.00 94.19 205 TYR A N 1
ATOM 1687 C CA . TYR A 1 205 ? 5.236 8.102 16.174 1.00 94.19 205 TYR A CA 1
ATOM 1688 C C . TYR A 1 205 ? 5.485 8.004 14.660 1.00 94.19 205 TYR A C 1
ATOM 1690 O O . TYR A 1 205 ? 5.215 8.943 13.916 1.00 94.19 205 TYR A O 1
ATOM 1698 N N . ILE A 1 206 ? 5.943 6.842 14.175 1.00 92.06 206 ILE A N 1
ATOM 1699 C CA . ILE A 1 206 ? 6.178 6.618 12.740 1.00 92.06 206 ILE A CA 1
ATOM 1700 C C . ILE A 1 206 ? 4.873 6.761 11.955 1.00 92.06 206 ILE A C 1
ATOM 1702 O O . ILE A 1 206 ? 4.858 7.403 10.904 1.00 92.06 206 ILE A O 1
ATOM 1706 N N . ALA A 1 207 ? 3.784 6.161 12.441 1.00 94.31 207 ALA A N 1
ATOM 1707 C CA . ALA A 1 207 ? 2.500 6.253 11.765 1.00 94.31 207 ALA A CA 1
ATOM 1708 C C . ALA A 1 207 ? 1.997 7.692 11.671 1.00 94.31 207 ALA A C 1
ATOM 1710 O O . ALA A 1 207 ? 1.564 8.092 10.596 1.00 94.31 207 ALA A O 1
ATOM 1711 N N . HIS A 1 208 ? 2.106 8.464 12.753 1.00 94.69 208 HIS A N 1
ATOM 1712 C CA . HIS A 1 208 ? 1.745 9.879 12.796 1.00 94.69 208 HIS A CA 1
ATOM 1713 C C . HIS A 1 208 ? 2.532 10.691 11.765 1.00 94.69 208 HIS A C 1
ATOM 1715 O O . HIS A 1 208 ? 1.946 11.346 10.902 1.00 94.69 208 HIS A O 1
ATOM 1721 N N . ALA A 1 209 ? 3.860 10.546 11.780 1.00 93.00 209 ALA A N 1
ATOM 1722 C CA . ALA A 1 209 ? 4.733 11.260 10.862 1.00 93.00 209 ALA A CA 1
ATOM 1723 C C . ALA A 1 209 ? 4.400 10.950 9.395 1.00 93.00 209 ALA A C 1
ATOM 1725 O O . ALA A 1 209 ? 4.501 11.814 8.531 1.00 93.00 209 ALA A O 1
ATOM 1726 N N . HIS A 1 210 ? 3.971 9.726 9.085 1.00 92.44 210 HIS A N 1
ATOM 1727 C CA . HIS A 1 210 ? 3.525 9.386 7.738 1.00 92.44 210 HIS A CA 1
ATOM 1728 C C . HIS A 1 210 ? 2.096 9.838 7.433 1.00 92.44 210 HIS A C 1
ATOM 1730 O O . HIS A 1 210 ? 1.870 10.326 6.329 1.00 92.44 210 HIS A O 1
ATOM 1736 N N . GLN A 1 211 ? 1.169 9.757 8.388 1.00 93.31 211 GLN A N 1
ATOM 1737 C CA . GLN A 1 211 ? -0.220 10.202 8.238 1.00 93.31 211 GLN A CA 1
ATOM 1738 C C . GLN A 1 211 ? -0.301 11.672 7.803 1.00 93.31 211 GLN A C 1
ATOM 1740 O O . GLN A 1 211 ? -1.127 12.011 6.949 1.00 93.31 211 GLN A O 1
ATOM 1745 N N . TYR A 1 212 ? 0.585 12.511 8.347 1.00 91.06 212 TYR A N 1
ATOM 1746 C CA . TYR A 1 212 ? 0.604 13.958 8.111 1.00 91.06 212 TYR A CA 1
ATOM 1747 C C . TYR A 1 212 ? 1.809 14.458 7.300 1.00 91.06 212 TYR A C 1
ATOM 1749 O O . TYR A 1 212 ? 1.832 15.616 6.906 1.00 91.06 212 TYR A O 1
ATOM 1757 N N . GLY A 1 213 ? 2.777 13.596 6.970 1.00 87.94 213 GLY A N 1
ATOM 1758 C CA . GLY A 1 213 ? 3.941 13.981 6.159 1.00 87.94 213 GLY A CA 1
ATOM 1759 C C . GLY A 1 213 ? 4.993 14.807 6.914 1.00 87.94 213 GLY A C 1
ATOM 1760 O O . GLY A 1 213 ? 5.599 15.718 6.357 1.00 87.94 213 GLY A O 1
ATOM 1761 N N . GLU A 1 214 ? 5.228 14.498 8.188 1.00 90.06 214 GLU A N 1
ATOM 1762 C CA . GLU A 1 214 ? 6.150 15.235 9.055 1.00 90.06 214 GLU A CA 1
ATOM 1763 C C . GLU A 1 214 ? 7.623 14.857 8.830 1.00 90.06 214 GLU A C 1
ATOM 1765 O O . GLU A 1 214 ? 7.984 13.714 8.509 1.00 90.06 214 GLU A O 1
ATOM 1770 N N . GLY A 1 215 ? 8.517 15.822 9.070 1.00 75.94 215 GLY A N 1
ATOM 1771 C CA . GLY A 1 215 ? 9.965 15.609 9.025 1.00 75.94 215 GLY A CA 1
ATOM 1772 C C . GLY A 1 215 ? 10.464 15.185 7.642 1.00 75.94 215 GLY A C 1
ATOM 1773 O O . GLY A 1 215 ? 11.196 14.202 7.531 1.00 75.94 215 GLY A O 1
ATOM 1774 N N . ASN A 1 216 ? 10.025 15.896 6.594 1.00 77.88 216 ASN A N 1
ATOM 1775 C CA . ASN A 1 216 ? 10.399 15.675 5.188 1.00 77.88 216 ASN A CA 1
ATOM 1776 C C . ASN A 1 216 ? 9.977 14.302 4.617 1.00 77.88 216 ASN A C 1
ATOM 1778 O O . ASN A 1 216 ? 10.480 13.839 3.589 1.00 77.88 216 ASN A O 1
ATOM 1782 N N . ARG A 1 217 ? 9.041 13.617 5.283 1.00 79.94 217 ARG A N 1
ATOM 1783 C CA . ARG A 1 217 ? 8.434 12.380 4.781 1.00 79.94 217 ARG A CA 1
ATOM 1784 C C . ARG A 1 217 ? 7.251 12.741 3.889 1.00 79.94 217 ARG A C 1
ATOM 1786 O O . ARG A 1 217 ? 6.467 13.609 4.247 1.00 79.94 217 ARG A O 1
ATOM 1793 N N . PRO A 1 218 ? 7.045 12.060 2.753 1.00 79.38 218 PRO A N 1
ATOM 1794 C CA . PRO A 1 218 ? 5.807 12.243 2.012 1.00 79.38 218 PRO A CA 1
ATOM 1795 C C . PRO A 1 218 ? 4.621 11.707 2.827 1.00 79.38 218 PRO A C 1
ATOM 1797 O O . PRO A 1 218 ? 4.743 10.683 3.513 1.00 79.38 218 PRO A O 1
ATOM 1800 N N . GLN A 1 219 ? 3.480 12.385 2.703 1.00 85.56 219 GLN A N 1
ATOM 1801 C CA . GLN A 1 219 ? 2.230 11.988 3.339 1.00 85.56 219 GLN A CA 1
ATOM 1802 C C . GLN A 1 219 ? 1.723 10.650 2.782 1.00 85.56 219 GLN A C 1
ATOM 1804 O O . GLN A 1 219 ? 1.681 10.426 1.569 1.00 85.56 219 GLN A O 1
ATOM 1809 N N . ARG A 1 220 ? 1.339 9.755 3.688 1.00 88.38 220 ARG A N 1
ATOM 1810 C CA . ARG A 1 220 ? 0.792 8.419 3.441 1.00 88.38 220 ARG A CA 1
ATOM 1811 C C . ARG A 1 220 ? -0.274 8.164 4.498 1.00 88.38 220 ARG A C 1
ATOM 1813 O O . ARG A 1 220 ? 0.060 7.935 5.659 1.00 88.38 220 ARG A O 1
ATOM 1820 N N . LYS A 1 221 ? -1.544 8.238 4.106 1.00 90.94 221 LYS A N 1
ATOM 1821 C CA . LYS A 1 221 ? -2.685 8.060 5.006 1.00 90.94 221 LYS A CA 1
ATOM 1822 C C . LYS A 1 221 ? -2.809 6.575 5.352 1.00 90.94 221 LYS A C 1
ATOM 1824 O O . LYS A 1 221 ? -3.377 5.797 4.594 1.00 90.94 221 LYS A O 1
ATOM 1829 N N . LEU A 1 222 ? -2.224 6.179 6.482 1.00 92.12 222 LEU A N 1
ATOM 1830 C CA . LEU A 1 222 ? -2.278 4.806 6.999 1.00 92.12 222 LEU A CA 1
ATOM 1831 C C . LEU A 1 222 ? -3.642 4.486 7.615 1.00 92.12 222 LEU A C 1
ATOM 1833 O O . LEU A 1 222 ? -4.055 3.329 7.630 1.00 92.12 222 LEU A O 1
ATOM 1837 N N . LEU A 1 223 ? -4.303 5.510 8.153 1.00 92.88 223 LEU A N 1
ATOM 1838 C CA . LEU A 1 223 ? -5.642 5.440 8.718 1.00 92.88 223 LEU A CA 1
ATOM 1839 C C . LEU A 1 223 ? -6.559 6.389 7.945 1.00 92.88 223 LEU A C 1
ATOM 1841 O O . LEU A 1 223 ? -6.163 7.498 7.573 1.00 92.88 223 LEU A O 1
ATOM 1845 N N . GLY A 1 224 ? -7.790 5.949 7.726 1.00 89.00 224 GLY A N 1
ATOM 1846 C CA . GLY A 1 224 ? -8.837 6.710 7.058 1.00 89.00 224 GLY A CA 1
ATOM 1847 C C . GLY A 1 224 ? -9.978 5.798 6.629 1.00 89.00 224 GLY A C 1
ATOM 1848 O O . GLY A 1 224 ? -9.856 4.573 6.709 1.00 89.00 224 GLY A O 1
ATOM 1849 N N . PHE A 1 225 ? -11.067 6.412 6.179 1.00 85.50 225 PHE A N 1
ATOM 1850 C CA . PHE A 1 225 ? -12.186 5.718 5.557 1.00 85.50 225 PHE A CA 1
ATOM 1851 C C . PHE A 1 225 ? -12.042 5.785 4.038 1.00 85.50 225 PHE A C 1
ATOM 1853 O O . PHE A 1 225 ? -11.769 6.846 3.480 1.00 85.50 225 PHE A O 1
ATOM 1860 N N . SER A 1 226 ? -12.179 4.629 3.407 1.00 81.31 226 SER A N 1
ATOM 1861 C CA . SER A 1 226 ? -12.474 4.469 1.983 1.00 81.31 226 SER A CA 1
ATOM 1862 C C . SER A 1 226 ? -13.982 4.331 1.784 1.00 81.31 226 SER A C 1
ATOM 1864 O O . SER A 1 226 ? -14.704 4.045 2.744 1.00 81.31 226 SER A O 1
ATOM 1866 N N . ASP A 1 227 ? -14.440 4.435 0.542 1.00 78.88 227 ASP A N 1
ATOM 1867 C CA . ASP A 1 227 ? -15.841 4.175 0.197 1.00 78.88 227 ASP A CA 1
ATOM 1868 C C . ASP A 1 227 ? -16.261 2.743 0.585 1.00 78.88 227 ASP A C 1
ATOM 1870 O O . ASP A 1 227 ? -17.335 2.536 1.152 1.00 78.88 227 ASP A O 1
ATOM 1874 N N . ASP A 1 228 ? -15.362 1.767 0.415 1.00 78.00 228 ASP A N 1
ATOM 1875 C CA . ASP A 1 228 ? -15.577 0.376 0.835 1.00 78.00 228 ASP A CA 1
ATOM 1876 C C . ASP A 1 228 ? -15.792 0.249 2.352 1.00 78.00 228 ASP A C 1
ATOM 1878 O O . ASP A 1 228 ? -16.572 -0.587 2.815 1.00 78.00 228 ASP A O 1
ATOM 1882 N N . ASP A 1 229 ? -15.114 1.074 3.158 1.00 85.50 229 ASP A N 1
ATOM 1883 C CA . ASP A 1 229 ? -15.275 1.039 4.616 1.00 85.50 229 ASP A CA 1
ATOM 1884 C C . ASP A 1 229 ? -16.662 1.529 5.033 1.00 85.50 229 ASP A C 1
ATOM 1886 O O . ASP A 1 229 ? -17.243 0.976 5.968 1.00 85.50 229 ASP A O 1
ATOM 1890 N N . LEU A 1 230 ? -17.204 2.531 4.337 1.00 86.88 230 LEU A N 1
ATOM 1891 C CA . LEU A 1 230 ? -18.552 3.036 4.596 1.00 86.88 230 LEU A CA 1
ATOM 1892 C C . LEU A 1 230 ? -19.605 1.979 4.245 1.00 86.88 230 LEU A C 1
ATOM 1894 O O . LEU A 1 230 ? -20.487 1.705 5.061 1.00 86.88 230 LEU A O 1
ATOM 1898 N N . GLN A 1 231 ? -19.454 1.305 3.101 1.00 85.94 231 GLN A N 1
ATOM 1899 C CA . GLN A 1 231 ? -20.331 0.194 2.712 1.00 85.94 231 GLN A CA 1
ATOM 1900 C C . GLN A 1 231 ? -20.276 -0.963 3.714 1.00 85.94 231 GLN A C 1
ATOM 1902 O O . GLN A 1 231 ? -21.291 -1.588 4.028 1.00 85.94 231 GLN A O 1
ATOM 1907 N N . ILE A 1 232 ? -19.094 -1.249 4.258 1.00 87.69 232 ILE A N 1
ATOM 1908 C CA . ILE A 1 232 ? -18.914 -2.254 5.305 1.00 87.69 232 ILE A CA 1
ATOM 1909 C C . ILE A 1 232 ? -19.642 -1.869 6.588 1.00 87.69 232 ILE A C 1
ATOM 1911 O O . ILE A 1 232 ? -20.296 -2.727 7.186 1.00 87.69 232 ILE A O 1
ATOM 1915 N N . VAL A 1 233 ? -19.511 -0.615 7.027 1.00 87.75 233 VAL A N 1
ATOM 1916 C CA . VAL A 1 233 ? -20.208 -0.116 8.218 1.00 87.75 233 VAL A CA 1
ATOM 1917 C C . VAL A 1 233 ? -21.708 -0.288 8.022 1.00 87.75 233 VAL A C 1
ATOM 1919 O O . VAL A 1 233 ? -22.360 -0.915 8.856 1.00 87.75 233 VAL A O 1
ATOM 1922 N N . GLU A 1 234 ? -22.230 0.173 6.887 1.00 87.12 234 GLU A N 1
ATOM 1923 C CA . GLU A 1 234 ? -23.643 0.050 6.541 1.00 87.12 234 GLU A CA 1
ATOM 1924 C C . GLU A 1 234 ? -24.102 -1.414 6.527 1.00 87.12 234 GLU A C 1
ATOM 1926 O O . GLU A 1 234 ? -25.097 -1.766 7.160 1.00 87.12 234 GLU A O 1
ATOM 1931 N N . THR A 1 235 ? -23.345 -2.293 5.871 1.00 89.19 235 THR A N 1
ATOM 1932 C CA . THR A 1 235 ? -23.660 -3.726 5.789 1.00 89.19 235 THR A CA 1
ATOM 1933 C C . THR A 1 235 ? -23.718 -4.364 7.174 1.00 89.19 235 THR A C 1
ATOM 1935 O O . THR A 1 235 ? -24.634 -5.133 7.469 1.00 89.19 235 THR A O 1
ATOM 1938 N N . VAL A 1 236 ? -22.755 -4.055 8.046 1.00 88.12 236 VAL A N 1
ATOM 1939 C CA . VAL A 1 236 ? -22.719 -4.607 9.405 1.00 88.12 236 VAL A CA 1
ATOM 1940 C C . VAL A 1 236 ? -23.889 -4.093 10.240 1.00 88.12 236 VAL A C 1
ATOM 1942 O O . VAL A 1 236 ? -24.482 -4.891 10.968 1.00 88.12 236 VAL A O 1
ATOM 1945 N N . LEU A 1 237 ? -24.239 -2.810 10.122 1.00 87.25 237 LEU A N 1
ATOM 1946 C CA . LEU A 1 237 ? -25.398 -2.229 10.802 1.00 87.25 237 LEU A CA 1
ATOM 1947 C C . LEU A 1 237 ? -26.696 -2.899 10.340 1.00 87.25 237 LEU A C 1
ATOM 1949 O O . LEU A 1 237 ? -27.454 -3.393 11.172 1.00 87.25 237 LEU A O 1
ATOM 1953 N N . ARG A 1 238 ? -26.911 -3.009 9.022 1.00 86.00 238 ARG A N 1
ATOM 1954 C CA . ARG A 1 238 ? -28.086 -3.685 8.445 1.00 86.00 238 ARG A CA 1
ATOM 1955 C C . ARG A 1 238 ? -28.212 -5.126 8.928 1.00 86.00 238 ARG A C 1
ATOM 1957 O O . ARG A 1 238 ? -29.296 -5.542 9.312 1.00 86.00 238 ARG A O 1
ATOM 1964 N N . GLN A 1 239 ? -27.110 -5.877 8.947 1.00 84.50 239 GLN A N 1
ATOM 1965 C CA . GLN A 1 239 ? -27.109 -7.252 9.450 1.00 84.50 239 GLN A CA 1
ATOM 1966 C C . GLN A 1 239 ? -27.503 -7.331 10.922 1.00 84.50 239 GLN A C 1
ATOM 1968 O O . GLN A 1 239 ? -28.283 -8.201 11.280 1.00 84.50 239 GLN A O 1
ATOM 1973 N N . TYR A 1 240 ? -26.962 -6.447 11.765 1.00 81.69 240 TYR A N 1
ATOM 1974 C CA . TYR A 1 240 ? -27.265 -6.461 13.195 1.00 81.69 240 TYR A CA 1
ATOM 1975 C C . TYR A 1 240 ? -28.743 -6.176 13.467 1.00 81.69 240 TYR A C 1
ATOM 1977 O O . TYR A 1 240 ? -29.353 -6.916 14.232 1.00 81.69 240 TYR A O 1
ATOM 1985 N N . PHE A 1 241 ? -29.321 -5.170 12.804 1.00 78.12 241 PHE A N 1
ATOM 1986 C CA . PHE A 1 241 ? -30.729 -4.797 12.982 1.00 78.12 241 PHE A CA 1
ATOM 1987 C C . PHE A 1 241 ? -31.724 -5.701 12.247 1.00 78.12 241 PHE A C 1
ATOM 1989 O O . PHE A 1 241 ? -32.903 -5.667 12.559 1.00 78.12 241 PHE A O 1
ATOM 1996 N N . ALA A 1 242 ? -31.281 -6.519 11.290 1.00 77.06 242 ALA A N 1
ATOM 1997 C CA . ALA A 1 242 ? -32.129 -7.556 10.697 1.00 77.06 242 ALA A CA 1
ATOM 1998 C C . ALA A 1 242 ? -32.276 -8.794 11.602 1.00 77.06 242 ALA A C 1
ATOM 2000 O O . ALA A 1 242 ? -33.165 -9.610 11.383 1.00 77.06 242 ALA A O 1
ATOM 2001 N N . THR A 1 243 ? -31.376 -8.962 12.578 1.00 65.12 243 THR A N 1
ATOM 2002 C CA . THR A 1 243 ? -31.337 -10.116 13.497 1.00 65.12 243 THR A CA 1
ATOM 2003 C C . THR A 1 243 ? -31.731 -9.794 14.939 1.00 65.12 243 THR A C 1
ATOM 2005 O O . THR A 1 243 ? -31.793 -10.719 15.746 1.00 65.12 243 THR A O 1
ATOM 2008 N N . ALA A 1 244 ? -31.920 -8.515 15.265 1.00 55.28 244 ALA A N 1
ATOM 2009 C CA . ALA A 1 244 ? -32.330 -8.019 16.579 1.00 55.28 244 ALA A CA 1
ATOM 2010 C C . ALA A 1 244 ? -33.816 -7.651 16.548 1.00 55.28 244 ALA A C 1
ATOM 2012 O O . ALA A 1 244 ? -34.501 -7.927 17.553 1.00 55.28 244 ALA A O 1
#

InterPro domains:
  IPR006522 Phage virion morphogensis protein [PF05069] (167-241)

Secondary structure (DSSP, 8-state):
--HHHHHHHHHHHHHHHS-HHHHHHHHHHHHHHHHHHHHHHHHHTB-TTSPBPPPPS--TTGGGTTEEEPPTTPPP-TT-EEEE--TTS-GGGTT-EEEE-----HHHHHHH-SPEEEPTTS-EEEPPPP-TTEEEEEEEETTPPTTTS-EEEEEGGGEEEE-TTHHHHHHHH-TTTTTTSTTTEEEEE-SS-EEEEE-SHHHHHHHHHHHHT-TTPPP--SS---HHHHHHHHHHHHHHHHH-